Protein AF-A0A8T4MIQ8-F1 (afdb_monomer_lite)

Foldseek 3Di:
DPCPDPDPVVVVCCVVVVVDQEEEDADQLQDQQAFKADVVQPDTDALVVCVVVVQADPPPRDGIDHGPRNVCVVVDDPDDPPDPSDHDYAHADFLLQLLCVQVVAASPDPVSVVLVVVCCVVQVDRCCQLAPDDLVNVVVRDVGLSSSLSSVCRNVVNFDKNGHYDDDVVDDGGGIFTDDPNDTHHPPPNDDPDDDDDRPVRSVVSVVVPPPDPPVVVVVVVVVVVVVVVVVVVD

Secondary structure (DSSP, 8-state):
-------HHHHHHHHHHT-S-EEEE--GGGSTTSBEEEGGGTEEE-HHHHHHTTTB-TTTSPBPBP-HHHHHHHH--SS----TTPPEEEE---HHHHHHHHHTS-TTSHHHHHHHHHHHHHHSSHHHHHHTS-HHHHHTT---HHHHHHHHHHHTT--EEEPPB--BTTB--B--EEEETTEEE-TT--S---S---HHHHHHHHHHHTSS-HHHHHHHHHHHHHHHHHHHH--

Sequence (235 aa):
MKKDKLTYDEIIRQIREKDFFGTIEADPCYGKYHLDGHRNCNFSCSGEETKRLNGICPVCGKSLTIGVEYRVFELEKKGVAEHKNKKFYYKLLPLHEILSLGIGIGVNSKGCWKIYNELIEKFHDEYNILLFVSKEELAKVLNNELLLELIMLNRDGKIQVKPGYDGKPGYDGVYGKAIIDGKEVGLEDEEKIGSDLNKSEKSKKVSSLLANNEEFAAEVVNMVKKSRELQKKLF

pLDDT: mean 75.12, std 21.99, range [31.91, 96.88]

Structure (mmCIF, N/CA/C/O backbone):
data_AF-A0A8T4MIQ8-F1
#
_entry.id   AF-A0A8T4MIQ8-F1
#
loop_
_atom_site.group_PDB
_atom_site.id
_atom_site.type_symbol
_atom_site.label_atom_id
_atom_site.label_alt_id
_atom_site.label_comp_id
_atom_site.label_asym_id
_atom_site.label_entity_id
_atom_site.label_seq_id
_atom_site.pdbx_PDB_ins_code
_atom_site.Cartn_x
_atom_site.Cartn_y
_atom_site.Cartn_z
_atom_site.occupancy
_atom_site.B_iso_or_equiv
_atom_site.auth_seq_id
_atom_site.auth_comp_id
_atom_site.auth_asym_id
_atom_site.auth_atom_id
_atom_site.pdbx_PDB_model_num
ATOM 1 N N . MET A 1 1 ? 3.786 0.993 -31.603 1.00 40.38 1 MET A N 1
ATOM 2 C CA . MET A 1 1 ? 2.510 1.613 -31.176 1.00 40.38 1 MET A CA 1
ATOM 3 C C . MET A 1 1 ? 2.170 2.747 -32.127 1.00 40.38 1 MET A C 1
ATOM 5 O O . MET A 1 1 ? 2.998 3.641 -32.275 1.00 40.38 1 MET A O 1
ATOM 9 N N . LYS A 1 2 ? 0.988 2.748 -32.759 1.00 37.41 2 LYS A N 1
ATOM 10 C CA . LYS A 1 2 ? 0.407 4.026 -33.194 1.00 37.41 2 LYS A CA 1
ATOM 11 C C . LYS A 1 2 ? 0.136 4.813 -31.912 1.00 37.41 2 LYS A C 1
ATOM 13 O O . LYS A 1 2 ? -0.432 4.266 -30.974 1.00 37.41 2 LYS A O 1
ATOM 18 N N . LYS A 1 3 ? 0.639 6.045 -31.829 1.00 47.38 3 LYS A N 1
ATOM 19 C CA . LYS A 1 3 ? 0.232 7.010 -30.804 1.00 47.38 3 LYS A CA 1
ATOM 20 C C . LYS A 1 3 ? -1.245 7.322 -31.052 1.00 47.38 3 LYS A C 1
ATOM 22 O O . LYS A 1 3 ? -1.547 8.335 -31.681 1.00 47.38 3 LYS A O 1
ATOM 27 N N . ASP A 1 4 ? -2.148 6.447 -30.629 1.00 56.97 4 ASP A N 1
ATOM 28 C CA . ASP A 1 4 ? -3.537 6.848 -30.448 1.00 56.97 4 ASP A CA 1
ATOM 29 C C . ASP A 1 4 ? -3.484 7.983 -29.425 1.00 56.97 4 ASP A C 1
ATOM 31 O O . ASP A 1 4 ? -2.887 7.860 -28.353 1.00 56.97 4 ASP A O 1
ATOM 35 N N . LYS A 1 5 ? -3.855 9.178 -29.889 1.00 67.44 5 LYS A N 1
ATOM 36 C CA . LYS A 1 5 ? -3.443 10.439 -29.276 1.00 67.44 5 LYS A CA 1
ATOM 37 C C . LYS A 1 5 ? -3.930 10.479 -27.825 1.00 67.44 5 LYS A C 1
ATOM 39 O O . LYS A 1 5 ? -5.136 10.532 -27.600 1.00 67.44 5 LYS A O 1
ATOM 44 N N . LEU A 1 6 ? -2.992 10.521 -26.871 1.00 84.88 6 LEU A N 1
ATOM 45 C CA . LEU A 1 6 ? -3.224 10.894 -25.469 1.00 84.88 6 LEU A CA 1
ATOM 46 C C . LEU A 1 6 ? -3.873 12.283 -25.436 1.00 84.88 6 LEU A C 1
ATOM 48 O O . LEU A 1 6 ? -3.197 13.309 -25.418 1.00 84.88 6 LEU A O 1
ATOM 52 N N . THR A 1 7 ? -5.195 12.306 -25.528 1.00 92.25 7 THR A N 1
ATOM 53 C CA . THR A 1 7 ? -6.022 13.505 -25.622 1.00 92.25 7 THR A CA 1
ATOM 54 C C . THR A 1 7 ? -7.070 13.445 -24.537 1.00 92.25 7 THR A C 1
ATOM 56 O O . THR A 1 7 ? -7.464 12.369 -24.090 1.00 92.25 7 THR A O 1
ATOM 59 N N . TYR A 1 8 ? -7.528 14.620 -24.122 1.00 92.88 8 TYR A N 1
ATOM 60 C CA . TYR A 1 8 ? -8.602 14.731 -23.149 1.00 92.88 8 TYR A CA 1
ATOM 61 C C . TYR A 1 8 ? -9.850 13.951 -23.589 1.00 92.88 8 TYR A C 1
ATOM 63 O O . TYR A 1 8 ? -10.398 13.186 -22.800 1.00 92.88 8 TYR A O 1
ATOM 71 N N . ASP A 1 9 ? -10.237 14.072 -24.862 1.00 93.56 9 ASP A N 1
ATOM 72 C CA . ASP A 1 9 ? -11.422 13.401 -25.404 1.00 93.56 9 ASP A CA 1
ATOM 73 C C . ASP A 1 9 ? -11.308 11.875 -25.333 1.00 93.56 9 ASP A C 1
ATOM 75 O O . ASP A 1 9 ? -12.267 11.207 -24.951 1.00 93.56 9 ASP A O 1
ATOM 79 N N . GLU A 1 10 ? -10.125 11.324 -25.618 1.00 91.25 10 GLU A N 1
ATOM 80 C CA . GLU A 1 10 ? -9.880 9.884 -25.520 1.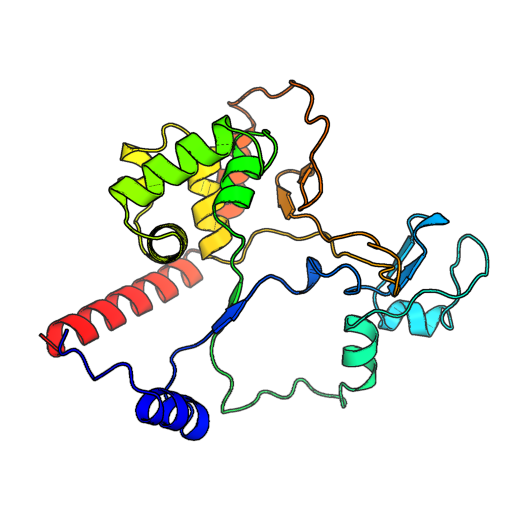00 91.25 10 GLU A CA 1
ATOM 81 C C . GLU A 1 10 ? -9.922 9.393 -24.065 1.00 91.25 10 GLU A C 1
ATOM 83 O O . GLU A 1 10 ? -10.528 8.361 -23.781 1.00 91.25 10 GLU A O 1
ATOM 88 N N . ILE A 1 11 ? -9.371 10.156 -23.114 1.00 91.38 11 ILE A N 1
ATOM 89 C CA . ILE A 1 11 ? -9.463 9.833 -21.679 1.00 91.38 11 ILE A CA 1
ATOM 90 C C . ILE A 1 11 ? -10.931 9.831 -21.225 1.00 91.38 11 ILE A C 1
ATOM 92 O O . ILE A 1 11 ? -11.383 8.896 -20.561 1.00 91.38 11 ILE A O 1
ATOM 96 N N . ILE A 1 12 ? -11.706 10.853 -21.605 1.00 93.75 12 ILE A N 1
ATOM 97 C CA . ILE A 1 12 ? -13.132 10.943 -21.264 1.00 93.75 12 ILE A CA 1
ATOM 98 C C . ILE A 1 12 ? -13.927 9.803 -21.898 1.00 93.75 12 ILE A C 1
ATOM 100 O O . ILE A 1 12 ? -14.779 9.217 -21.222 1.00 93.75 12 ILE A O 1
ATOM 104 N N . ARG A 1 13 ? -13.645 9.462 -23.159 1.00 93.50 13 ARG A N 1
ATOM 105 C CA . ARG A 1 13 ? -14.246 8.312 -23.839 1.00 93.50 13 ARG A CA 1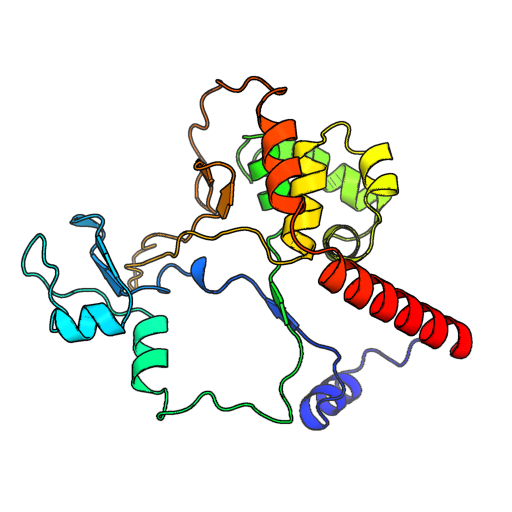
ATOM 106 C C . ARG A 1 13 ? -13.969 7.030 -23.059 1.00 93.50 13 ARG A C 1
ATOM 108 O O . ARG A 1 13 ? -14.918 6.352 -22.680 1.00 93.50 13 ARG A O 1
ATOM 115 N N . GLN A 1 14 ? -12.709 6.748 -22.723 1.00 90.12 14 GLN A N 1
ATOM 116 C CA . GLN A 1 14 ? -12.328 5.544 -21.980 1.00 90.12 14 GLN A CA 1
ATOM 117 C C . GLN A 1 14 ? -12.995 5.450 -20.605 1.00 90.12 14 GLN A C 1
ATOM 119 O O . GLN A 1 14 ? -13.412 4.361 -20.212 1.00 90.12 14 GLN A O 1
ATOM 124 N N . ILE A 1 15 ? -13.152 6.564 -19.883 1.00 89.25 15 ILE A N 1
ATOM 125 C CA . ILE A 1 15 ? -13.863 6.588 -18.595 1.00 89.25 15 ILE A CA 1
ATOM 126 C C . ILE A 1 15 ? -15.360 6.304 -18.791 1.00 89.25 15 ILE A C 1
ATOM 128 O O . ILE A 1 15 ? -15.926 5.463 -18.090 1.00 89.25 15 ILE A O 1
ATOM 132 N N . ARG A 1 16 ? -16.011 6.986 -19.744 1.00 90.00 16 ARG A N 1
ATOM 133 C CA . ARG A 1 16 ? -17.462 6.873 -19.987 1.00 90.00 16 ARG A CA 1
ATOM 134 C C . ARG A 1 16 ? -17.856 5.515 -20.555 1.00 90.00 16 ARG A C 1
ATOM 136 O O . ARG A 1 16 ? -18.835 4.922 -20.106 1.00 90.00 16 ARG A O 1
ATOM 143 N N . GLU A 1 17 ? -17.081 5.024 -21.511 1.00 89.81 17 GLU A N 1
ATOM 144 C CA . GLU A 1 17 ? -17.289 3.739 -22.182 1.00 89.81 17 GLU A CA 1
ATOM 145 C C . GLU A 1 17 ? -16.671 2.573 -21.405 1.00 89.81 17 GLU A C 1
ATOM 147 O O . GLU A 1 17 ? -16.900 1.415 -21.744 1.00 89.81 17 GLU A O 1
ATOM 152 N N . LYS A 1 18 ? -15.935 2.864 -20.321 1.00 83.94 18 LYS A N 1
ATOM 153 C CA . LYS A 1 18 ? -15.218 1.876 -19.504 1.00 83.94 18 LYS A CA 1
ATOM 154 C C . LYS A 1 18 ? -14.271 1.040 -20.363 1.00 83.94 18 LYS A C 1
ATOM 156 O O . LYS A 1 18 ? -14.188 -0.174 -20.201 1.00 83.94 18 LYS A O 1
ATOM 161 N N . ASP A 1 19 ? -13.558 1.692 -21.268 1.00 84.88 19 ASP A N 1
ATOM 162 C CA . ASP A 1 19 ? -12.607 1.073 -22.197 1.00 84.88 19 ASP A CA 1
ATOM 163 C C . ASP A 1 19 ? -11.166 1.083 -21.649 1.00 84.88 19 ASP A C 1
ATOM 165 O O . ASP A 1 19 ? -10.239 0.559 -22.255 1.00 84.88 19 ASP A O 1
ATOM 169 N N . PHE A 1 20 ? -10.955 1.633 -20.448 1.00 85.81 20 PHE A N 1
ATOM 170 C CA . PHE A 1 20 ? -9.676 1.492 -19.758 1.00 85.81 20 PHE A CA 1
ATOM 171 C C . PHE A 1 20 ? -9.487 0.064 -19.213 1.00 85.81 20 PHE A C 1
ATOM 173 O O . PHE A 1 20 ? -10.444 -0.649 -18.871 1.00 85.81 20 PHE A O 1
ATOM 180 N N . PHE A 1 21 ? -8.225 -0.356 -19.139 1.00 84.50 21 PHE A N 1
ATOM 181 C CA . PHE A 1 21 ? -7.829 -1.705 -18.733 1.00 84.50 21 PHE A CA 1
ATOM 182 C C . PHE A 1 21 ? -8.060 -1.961 -17.235 1.00 84.50 21 PHE A C 1
ATOM 184 O O . PHE A 1 21 ? -8.638 -2.979 -16.854 1.00 84.50 21 PHE A O 1
ATOM 191 N N . GLY A 1 22 ? -7.654 -1.012 -16.396 1.00 88.50 22 GLY A N 1
ATOM 192 C CA . GLY A 1 22 ? -7.743 -1.103 -14.945 1.00 88.50 22 GLY A CA 1
ATOM 193 C C . GLY A 1 22 ? -7.075 0.082 -14.261 1.00 88.50 22 GLY A C 1
ATOM 194 O O . GLY A 1 22 ? -6.648 1.021 -14.937 1.00 88.50 22 GLY A O 1
ATOM 195 N N . THR A 1 23 ? -6.981 0.032 -12.937 1.00 90.38 23 THR A N 1
ATOM 196 C CA . THR A 1 23 ? -6.277 1.041 -12.132 1.00 90.38 23 THR A CA 1
ATOM 197 C C . THR A 1 23 ? -5.102 0.437 -11.370 1.00 90.38 23 THR A C 1
ATOM 199 O O . THR A 1 23 ? -4.977 -0.782 -11.242 1.00 90.38 23 THR A O 1
ATOM 202 N N . ILE A 1 24 ? -4.202 1.292 -10.898 1.00 91.75 24 ILE A N 1
ATOM 203 C CA . ILE A 1 24 ? -3.145 0.926 -9.957 1.00 91.75 24 ILE A CA 1
ATOM 204 C C . ILE A 1 24 ? -3.456 1.686 -8.675 1.00 91.75 24 ILE A C 1
ATOM 206 O O . ILE A 1 24 ? -3.627 2.901 -8.715 1.00 91.75 24 ILE A O 1
ATOM 210 N N . GLU A 1 25 ? -3.559 0.965 -7.569 1.00 91.12 25 GLU A N 1
ATOM 211 C CA . GLU A 1 25 ? -4.011 1.475 -6.280 1.00 91.12 25 GLU A CA 1
ATOM 212 C C . GLU A 1 25 ? -3.004 1.098 -5.191 1.00 91.12 25 GLU A C 1
ATOM 214 O O . GLU A 1 25 ? -2.360 0.046 -5.251 1.00 91.12 25 GLU A O 1
ATOM 219 N N . ALA A 1 26 ? -2.912 1.923 -4.151 1.00 86.88 26 ALA A N 1
ATOM 220 C CA . ALA A 1 26 ? -2.307 1.488 -2.898 1.00 86.88 26 ALA A CA 1
ATOM 221 C C . ALA A 1 26 ? -3.258 0.517 -2.177 1.00 86.88 26 ALA A C 1
ATOM 223 O O . ALA A 1 26 ? -4.480 0.593 -2.338 1.00 86.88 26 ALA A O 1
ATOM 224 N N . ASP A 1 27 ? -2.724 -0.387 -1.351 1.00 87.38 27 ASP A N 1
ATOM 225 C CA . ASP A 1 27 ? -3.581 -1.202 -0.488 1.00 87.38 27 ASP A CA 1
ATOM 226 C C . ASP A 1 27 ? -4.295 -0.283 0.530 1.00 87.38 27 ASP A C 1
ATOM 228 O O . ASP A 1 27 ? -3.614 0.423 1.281 1.00 87.38 27 ASP A O 1
ATOM 232 N N . PRO A 1 28 ? -5.645 -0.262 0.589 1.00 89.81 28 PRO A N 1
ATOM 233 C CA . PRO A 1 28 ? -6.385 0.622 1.490 1.00 89.81 28 PRO A CA 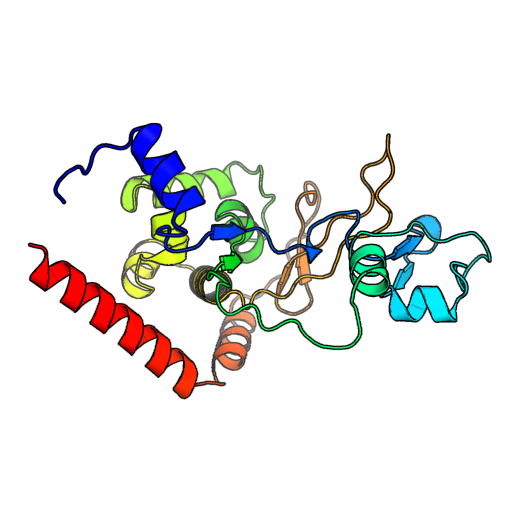1
ATOM 234 C C . PRO A 1 28 ? -5.996 0.477 2.963 1.00 89.81 28 PRO A C 1
ATOM 236 O O . PRO A 1 28 ? -6.175 1.428 3.728 1.00 89.81 28 PRO A O 1
ATOM 239 N N . CYS A 1 29 ? -5.452 -0.678 3.359 1.00 90.31 29 CYS A N 1
ATOM 240 C CA . CYS A 1 29 ? -4.946 -0.930 4.705 1.00 90.31 29 CYS A CA 1
ATOM 241 C C . CYS A 1 29 ? -3.811 0.024 5.106 1.00 90.31 29 CYS A C 1
ATOM 243 O O . CYS A 1 29 ? -3.623 0.261 6.296 1.00 90.31 29 CYS A O 1
ATOM 245 N N . TYR A 1 30 ? -3.086 0.632 4.162 1.00 87.81 30 TYR A N 1
ATOM 246 C CA . TYR A 1 30 ? -2.092 1.665 4.483 1.00 87.81 30 TYR A CA 1
ATOM 247 C C . TYR A 1 30 ? -2.706 2.933 5.073 1.00 87.81 30 TYR A C 1
ATOM 249 O O . TYR A 1 30 ? -2.030 3.676 5.787 1.00 87.81 30 TYR A O 1
ATOM 257 N N . GLY A 1 31 ? -3.984 3.191 4.796 1.00 88.62 31 GLY A N 1
ATOM 258 C CA . GLY A 1 31 ? -4.666 4.379 5.275 1.00 88.62 31 GLY A CA 1
ATOM 259 C C . GLY A 1 31 ? -4.738 4.425 6.801 1.00 88.62 31 GLY A C 1
ATOM 260 O O . GLY A 1 31 ? -5.224 3.500 7.444 1.00 88.62 31 GLY A O 1
ATOM 261 N N . LYS A 1 32 ? -4.365 5.567 7.385 1.00 88.94 32 LYS A N 1
ATOM 262 C CA . LYS A 1 32 ? -4.515 5.842 8.827 1.00 88.94 32 LYS A CA 1
ATOM 263 C C . LYS A 1 32 ? -5.957 5.816 9.346 1.00 88.94 32 LYS A C 1
ATOM 265 O O . LYS A 1 32 ? -6.193 5.829 10.544 1.00 88.94 32 LYS A O 1
ATOM 270 N N . TYR A 1 33 ? -6.932 5.834 8.444 1.00 90.06 33 TYR A N 1
ATOM 271 C CA . TYR A 1 33 ? -8.354 5.725 8.760 1.00 90.06 33 TYR A CA 1
ATOM 272 C C . TYR A 1 33 ? -8.920 4.378 8.306 1.00 90.06 33 TYR A C 1
ATOM 274 O O . TYR A 1 33 ? -10.114 4.310 8.060 1.00 90.06 33 TYR A O 1
ATOM 282 N N . HIS A 1 34 ? -8.111 3.339 8.077 1.00 93.81 34 HIS A N 1
ATOM 283 C CA . HIS A 1 34 ? -8.650 2.088 7.547 1.00 93.81 34 HIS A CA 1
ATOM 284 C C . HIS A 1 34 ? -9.551 1.391 8.572 1.00 93.81 34 HIS A C 1
ATOM 286 O O . HIS A 1 34 ? -10.758 1.293 8.345 1.00 93.81 34 HIS A O 1
ATOM 292 N N . LEU A 1 35 ? -8.969 0.967 9.698 1.00 95.12 35 LEU A N 1
ATOM 293 C CA . LEU A 1 35 ? -9.697 0.350 10.805 1.00 95.12 35 LEU A CA 1
ATOM 294 C C . LEU A 1 35 ? -10.179 1.378 11.822 1.00 95.12 35 LEU A C 1
ATOM 296 O O . LEU A 1 35 ? -9.631 2.479 11.954 1.00 95.12 35 LEU A O 1
ATOM 300 N N . ASP A 1 36 ? -11.158 0.943 12.605 1.00 94.75 36 ASP A N 1
ATOM 301 C CA . ASP A 1 36 ? -11.555 1.639 13.813 1.00 94.75 36 ASP A CA 1
ATOM 302 C C . ASP A 1 36 ? -10.477 1.453 14.878 1.00 94.75 36 ASP A C 1
ATOM 304 O O . ASP A 1 36 ? -9.843 0.397 14.959 1.00 94.75 36 ASP A O 1
ATOM 308 N N . GLY A 1 37 ? -10.263 2.448 15.737 1.00 93.69 37 GLY A N 1
ATOM 309 C CA . GLY A 1 37 ? -9.293 2.262 16.809 1.00 93.69 37 GLY A CA 1
ATOM 310 C C . GLY A 1 37 ? -9.123 3.405 17.793 1.00 93.69 37 GLY A C 1
ATOM 311 O O . GLY A 1 37 ? -9.803 4.428 17.748 1.00 93.69 37 GLY A O 1
ATOM 312 N N . HIS A 1 38 ? -8.206 3.185 18.729 1.00 92.62 38 HIS A N 1
ATOM 313 C CA . HIS A 1 38 ? -7.838 4.101 19.797 1.00 92.62 38 HIS A CA 1
ATOM 314 C C . HIS A 1 38 ? -6.338 3.957 20.089 1.00 92.62 38 HIS A C 1
ATOM 316 O O . HIS A 1 38 ? -5.905 3.035 20.791 1.00 92.62 38 HIS A O 1
ATOM 322 N N . ARG A 1 39 ? -5.528 4.876 19.550 1.00 87.00 39 ARG A N 1
ATOM 323 C CA . ARG A 1 39 ? -4.056 4.802 19.574 1.00 87.00 39 ARG A CA 1
ATOM 324 C C . ARG A 1 39 ? -3.481 4.804 20.982 1.00 87.00 39 ARG A C 1
ATOM 326 O O . ARG A 1 39 ? -2.538 4.068 21.239 1.00 87.00 39 ARG A O 1
ATOM 333 N N . ASN A 1 40 ? -4.070 5.559 21.913 1.00 88.50 40 ASN A N 1
ATOM 334 C CA . ASN A 1 40 ? -3.602 5.601 23.307 1.00 88.50 40 ASN A CA 1
ATOM 335 C C . ASN A 1 40 ? -3.652 4.227 23.994 1.00 88.50 40 ASN A C 1
ATOM 337 O O . ASN A 1 40 ? -2.939 4.001 24.966 1.00 88.50 40 ASN A O 1
ATOM 341 N N . CYS A 1 41 ? -4.498 3.321 23.501 1.00 91.94 41 CYS A N 1
ATOM 342 C CA . CYS A 1 41 ? -4.595 1.945 23.980 1.00 91.94 41 CYS A CA 1
ATOM 343 C C . CYS A 1 41 ? -3.970 0.932 23.012 1.00 91.94 41 CYS A C 1
ATOM 345 O O . CYS A 1 41 ? -4.074 -0.264 23.263 1.00 91.94 41 CYS A O 1
ATOM 347 N N . ASN A 1 42 ? -3.362 1.400 21.915 1.00 90.12 42 ASN A N 1
ATOM 348 C CA . ASN A 1 42 ? -2.858 0.587 20.809 1.00 90.12 42 ASN A CA 1
ATOM 349 C C . ASN A 1 42 ? -3.873 -0.476 20.344 1.00 90.12 42 ASN A C 1
ATOM 351 O O . ASN A 1 42 ? -3.524 -1.633 20.114 1.00 90.12 42 ASN A O 1
ATOM 355 N N . PHE A 1 43 ? -5.149 -0.090 20.287 1.00 93.06 43 PHE A N 1
ATOM 356 C CA . PHE A 1 43 ? -6.255 -0.985 19.970 1.00 93.06 43 PHE A CA 1
ATOM 357 C C . PHE A 1 43 ? -6.882 -0.580 18.642 1.00 93.06 43 PHE A C 1
ATOM 359 O O . PHE A 1 43 ? -7.219 0.590 18.453 1.00 93.06 43 PHE A O 1
ATOM 366 N N . SER A 1 44 ? -7.091 -1.553 17.764 1.00 94.62 44 SER A N 1
ATOM 367 C CA . SER A 1 44 ? -7.881 -1.405 16.548 1.00 94.62 44 SER A CA 1
ATOM 368 C C . SER A 1 44 ? -8.690 -2.667 16.287 1.00 94.62 44 SER A C 1
ATOM 370 O O . SER A 1 44 ? -8.328 -3.755 16.744 1.00 94.62 44 SER A O 1
ATOM 372 N N . CYS A 1 45 ? -9.809 -2.526 15.584 1.00 94.56 45 CYS A N 1
ATOM 373 C CA . CYS A 1 45 ? -10.674 -3.648 15.243 1.00 94.56 45 CYS A CA 1
ATOM 374 C C . CYS A 1 45 ? -11.437 -3.396 13.937 1.00 94.56 45 CYS A C 1
ATOM 376 O O . CYS A 1 45 ? -11.488 -2.270 13.441 1.00 94.56 45 CYS A O 1
ATOM 378 N N . SER A 1 46 ? -11.998 -4.464 13.360 1.00 94.50 46 SER A N 1
ATOM 379 C CA . SER A 1 46 ? -12.906 -4.349 12.215 1.00 94.50 46 SER A CA 1
ATOM 380 C C . SER A 1 46 ? -14.202 -3.660 12.623 1.00 94.50 46 SER A C 1
ATOM 382 O O . SER A 1 46 ? -14.588 -3.661 13.797 1.00 94.50 46 SER A O 1
ATOM 384 N N . GLY A 1 47 ? -14.922 -3.135 11.642 1.00 92.06 47 GLY A N 1
ATOM 385 C CA . GLY A 1 47 ? -16.171 -2.446 11.881 1.00 92.06 47 GLY A CA 1
ATOM 386 C C . GLY A 1 47 ? -17.271 -3.357 12.429 1.00 92.06 47 GLY A C 1
ATOM 387 O O . GLY A 1 47 ? -18.095 -2.931 13.242 1.00 92.06 47 GLY A O 1
ATOM 388 N N . GLU A 1 48 ? -17.240 -4.643 12.071 1.00 92.19 48 GLU A N 1
ATOM 389 C CA . GLU A 1 48 ? -18.088 -5.657 12.700 1.00 92.19 48 GLU A CA 1
ATOM 390 C C . GLU A 1 48 ? -17.845 -5.733 14.216 1.00 92.19 48 GLU A C 1
ATOM 392 O O . GLU A 1 48 ? -18.797 -5.751 15.000 1.00 92.19 48 GLU A O 1
ATOM 397 N N . GLU A 1 49 ? -16.581 -5.746 14.639 1.00 94.25 49 GLU A N 1
ATOM 398 C CA . GLU A 1 49 ? -16.222 -5.836 16.052 1.00 94.25 49 GLU A CA 1
ATOM 399 C C . GLU A 1 49 ? -16.538 -4.535 16.796 1.00 94.25 49 GLU A C 1
ATOM 401 O O . GLU A 1 49 ? -17.109 -4.572 17.885 1.00 94.25 49 GLU A O 1
ATOM 406 N N . THR A 1 50 ? -16.302 -3.375 16.183 1.00 95.19 50 THR A N 1
ATOM 407 C CA . THR A 1 50 ? -16.733 -2.079 16.730 1.00 95.19 50 THR A CA 1
ATOM 408 C C . THR A 1 50 ? -18.223 -2.057 17.021 1.00 95.19 50 THR A C 1
ATOM 410 O O . THR A 1 50 ? -18.643 -1.571 18.075 1.00 95.19 50 THR A O 1
ATOM 413 N N . LYS A 1 51 ? -19.038 -2.616 16.121 1.00 93.06 51 LYS A N 1
ATOM 414 C CA . LYS A 1 51 ? -20.482 -2.724 16.326 1.00 93.06 51 LYS A CA 1
ATOM 415 C C . LYS A 1 51 ? -20.824 -3.606 17.528 1.00 93.06 51 LYS A C 1
ATOM 417 O O . LYS A 1 51 ? -21.732 -3.256 18.277 1.00 93.06 51 LYS A O 1
ATOM 422 N N . ARG A 1 52 ? -20.095 -4.706 17.754 1.00 95.12 52 ARG A N 1
ATOM 423 C CA . ARG A 1 52 ? -20.261 -5.553 18.955 1.00 95.12 52 ARG A CA 1
ATOM 424 C C . ARG A 1 52 ? -19.842 -4.829 20.235 1.00 95.12 52 ARG A C 1
ATOM 426 O O . ARG A 1 52 ? -20.488 -4.991 21.266 1.00 95.12 52 ARG A O 1
ATOM 433 N N . LEU A 1 53 ? -18.807 -3.997 20.155 1.00 95.88 53 LEU A N 1
ATOM 434 C CA . LEU A 1 53 ? -18.295 -3.181 21.258 1.00 95.88 53 LEU A CA 1
ATOM 435 C C . LEU A 1 53 ? -19.083 -1.876 21.478 1.00 95.88 53 LEU A C 1
ATOM 437 O O . LEU A 1 53 ? -18.709 -1.074 22.333 1.00 95.88 53 LEU A O 1
ATOM 441 N N . ASN A 1 54 ? -20.157 -1.631 20.718 1.00 95.38 54 ASN A N 1
ATOM 442 C CA . ASN A 1 54 ? -20.925 -0.379 20.728 1.00 95.38 54 ASN A CA 1
ATOM 443 C C . ASN A 1 54 ? -20.056 0.879 20.519 1.00 95.38 54 ASN A C 1
ATOM 445 O O . ASN A 1 54 ? -20.329 1.936 21.088 1.00 95.38 54 ASN A O 1
ATOM 449 N N . GLY A 1 55 ? -18.987 0.767 19.727 1.00 94.44 55 GLY A N 1
ATOM 450 C CA . GLY A 1 55 ? -18.061 1.871 19.468 1.00 94.44 55 GLY A CA 1
ATOM 451 C C . GLY A 1 55 ? -17.181 2.258 20.659 1.00 94.44 55 GLY A C 1
ATOM 452 O O . GLY A 1 55 ? -16.615 3.352 20.654 1.00 94.44 55 GLY A O 1
ATOM 453 N N . ILE A 1 56 ? -17.064 1.406 21.682 1.00 96.88 56 ILE A N 1
ATOM 454 C CA . ILE A 1 56 ? -16.307 1.686 22.906 1.00 96.88 56 ILE A CA 1
ATOM 455 C C . ILE A 1 56 ? -15.013 0.870 22.952 1.00 96.88 56 ILE A C 1
ATOM 457 O O . ILE A 1 56 ? -14.996 -0.335 22.723 1.00 96.88 56 ILE A O 1
ATOM 461 N N . CYS A 1 57 ? -13.909 1.532 23.294 1.00 96.00 57 CYS A N 1
ATOM 462 C CA . CYS A 1 57 ? -12.619 0.891 23.490 1.00 96.00 57 CYS A CA 1
ATOM 463 C C . CYS A 1 57 ? -12.667 -0.037 24.717 1.00 96.00 57 CYS A C 1
ATOM 465 O O . CYS A 1 57 ? -12.913 0.449 25.827 1.00 96.00 57 CYS A O 1
ATOM 467 N N . PRO A 1 58 ? -12.343 -1.335 24.572 1.00 96.19 58 PRO A N 1
ATOM 468 C CA . PRO A 1 58 ? -12.418 -2.298 25.672 1.00 96.19 58 PRO A CA 1
ATOM 469 C C . PRO A 1 58 ? -11.329 -2.081 26.732 1.00 96.19 58 PRO A C 1
ATOM 471 O O . PRO A 1 58 ? -11.418 -2.620 27.829 1.00 96.19 58 PRO A O 1
ATOM 474 N N . VAL A 1 59 ? -10.299 -1.287 26.417 1.00 96.69 59 VAL A N 1
ATOM 475 C CA . VAL A 1 59 ? -9.167 -1.023 27.315 1.00 96.69 59 VAL A CA 1
ATOM 476 C C . VAL A 1 59 ? -9.460 0.130 28.278 1.00 96.69 59 VAL A C 1
ATOM 478 O O . VAL A 1 59 ? -9.072 0.069 29.440 1.00 96.69 59 VAL A O 1
ATOM 481 N N . CYS A 1 60 ? -10.124 1.196 27.818 1.00 96.38 60 CYS A N 1
ATOM 482 C CA . CYS A 1 60 ? -10.288 2.426 28.607 1.00 96.38 60 CYS A CA 1
ATOM 483 C C . CYS A 1 60 ? -11.720 2.974 28.685 1.00 96.38 60 CYS A C 1
ATOM 485 O O . CYS A 1 60 ? -11.933 3.988 29.349 1.00 96.38 60 CYS A O 1
ATOM 487 N N . GLY A 1 61 ? -12.685 2.374 27.983 1.00 95.38 61 GLY A N 1
ATOM 488 C CA . GLY A 1 61 ? -14.089 2.799 27.996 1.00 95.38 61 GLY A CA 1
ATOM 489 C C . GLY A 1 61 ? -14.404 4.075 27.204 1.00 95.38 61 GLY A C 1
ATOM 490 O O . GLY A 1 61 ? -15.543 4.533 27.221 1.00 95.38 61 GLY A O 1
ATOM 491 N N . LYS A 1 62 ? -13.428 4.670 26.506 1.00 95.31 62 LYS A N 1
ATOM 492 C CA . LYS A 1 62 ? -13.652 5.830 25.624 1.00 95.31 62 LYS A CA 1
ATOM 493 C C . LYS A 1 62 ? -14.100 5.389 24.233 1.00 95.31 62 LYS A C 1
ATOM 495 O O . LYS A 1 62 ? -13.840 4.260 23.831 1.00 95.31 62 LYS A O 1
ATOM 500 N N . SER A 1 63 ? -14.725 6.291 23.483 1.00 95.19 63 SER A N 1
ATOM 501 C CA . SER A 1 63 ? -15.145 6.024 22.105 1.00 95.19 63 SER A CA 1
ATOM 502 C C . SER A 1 63 ? -13.963 5.719 21.182 1.00 95.19 63 SER A C 1
ATOM 504 O O . SER A 1 63 ? -12.920 6.377 21.255 1.00 95.19 63 SER A O 1
ATOM 506 N N . LEU A 1 64 ? -14.154 4.741 20.299 1.00 94.50 64 LEU A N 1
ATOM 507 C CA . LEU A 1 64 ? -13.259 4.449 19.185 1.00 94.50 64 LEU A CA 1
ATOM 508 C C . LEU A 1 64 ? -13.388 5.528 18.106 1.00 94.50 64 LEU A C 1
ATOM 510 O O . LEU A 1 64 ? -14.448 6.122 17.901 1.00 94.50 64 LEU A O 1
ATOM 514 N N . THR A 1 65 ? -12.295 5.763 17.396 1.00 93.62 65 THR A N 1
ATOM 515 C CA . THR A 1 65 ? -12.294 6.538 16.159 1.00 93.62 65 THR A CA 1
ATOM 516 C C . THR A 1 65 ? -12.753 5.640 15.029 1.00 93.62 65 THR A C 1
ATOM 518 O O . THR A 1 65 ? -12.158 4.586 14.829 1.00 93.62 65 THR A O 1
ATOM 521 N N . ILE A 1 66 ? -13.794 6.058 14.311 1.00 93.94 66 ILE A N 1
ATOM 522 C CA . ILE A 1 66 ? -14.377 5.288 13.210 1.00 93.94 66 ILE A CA 1
ATOM 523 C C . ILE A 1 66 ? -13.543 5.462 11.937 1.00 93.94 66 ILE A C 1
ATOM 525 O O . ILE A 1 66 ? -13.236 6.585 11.527 1.00 93.94 66 ILE A O 1
ATOM 529 N N . GLY A 1 67 ? -13.189 4.340 11.328 1.00 93.12 67 GLY A N 1
ATOM 530 C CA . GLY A 1 67 ? -12.479 4.203 10.073 1.00 93.12 67 GLY A CA 1
ATOM 531 C C . GLY A 1 67 ? -13.403 4.000 8.868 1.00 93.12 67 GLY A C 1
ATOM 532 O O . GLY A 1 67 ? -14.633 3.955 8.945 1.00 93.12 67 GLY A O 1
ATOM 533 N N . VAL A 1 68 ? -12.773 3.902 7.704 1.00 94.06 68 VAL A N 1
ATOM 534 C CA . VAL A 1 68 ? -13.406 3.749 6.395 1.00 94.06 68 VAL A CA 1
ATOM 535 C C . VAL A 1 68 ? -14.001 2.355 6.248 1.00 94.06 68 VAL A C 1
ATOM 537 O O . VAL A 1 68 ? -15.080 2.231 5.673 1.00 94.06 68 VAL A O 1
ATOM 540 N N . GLU A 1 69 ? -13.343 1.320 6.778 1.00 93.88 69 GLU A N 1
ATOM 541 C CA . GLU A 1 69 ? -13.839 -0.056 6.691 1.00 93.88 69 GLU A CA 1
ATOM 542 C C . GLU A 1 69 ? -15.193 -0.206 7.398 1.00 93.88 69 GLU A C 1
ATOM 544 O O . GLU A 1 69 ? -16.130 -0.703 6.775 1.00 93.88 69 GLU A O 1
ATOM 549 N N . TYR A 1 70 ? -15.368 0.366 8.598 1.00 93.12 70 TYR A N 1
ATOM 550 C CA . TYR A 1 70 ? -16.670 0.405 9.276 1.00 93.12 70 TYR A CA 1
ATOM 551 C C . TYR A 1 70 ? -17.742 1.078 8.421 1.00 93.12 70 TYR A C 1
ATOM 553 O O . TYR A 1 70 ? -18.862 0.581 8.307 1.00 93.12 70 TYR A O 1
ATOM 561 N N . ARG A 1 71 ? -17.407 2.191 7.757 1.00 91.75 71 ARG A N 1
ATOM 562 C CA . ARG A 1 71 ? -18.371 2.879 6.894 1.00 91.75 71 ARG A CA 1
ATOM 563 C C . ARG A 1 71 ? -18.768 2.038 5.681 1.00 91.75 71 ARG A C 1
ATOM 565 O O . ARG A 1 71 ? -19.927 2.083 5.272 1.00 91.75 71 ARG A O 1
ATOM 572 N N . VAL A 1 72 ? -17.830 1.291 5.103 1.00 90.25 72 VAL A N 1
ATOM 573 C CA . VAL A 1 72 ? -18.120 0.339 4.022 1.00 90.25 72 VAL A CA 1
ATOM 574 C C . VAL A 1 72 ? -19.019 -0.779 4.543 1.00 90.25 72 VAL A C 1
ATOM 576 O O . VAL A 1 72 ? -20.061 -1.028 3.940 1.00 90.25 72 VAL A O 1
ATOM 579 N N . PHE A 1 73 ? -18.681 -1.367 5.691 1.00 88.19 73 PHE A N 1
ATOM 580 C CA . PHE A 1 73 ? -19.467 -2.403 6.361 1.00 88.19 73 PHE A CA 1
ATOM 581 C C . PHE A 1 73 ? -20.908 -1.956 6.662 1.00 88.19 73 PHE A C 1
ATOM 583 O O . PHE A 1 73 ? -21.855 -2.703 6.424 1.00 88.19 73 PHE A O 1
ATOM 590 N N . GLU A 1 74 ? -21.119 -0.720 7.123 1.00 89.44 74 GLU A N 1
ATOM 591 C CA . GLU A 1 74 ? -22.465 -0.177 7.356 1.00 89.44 74 GLU A CA 1
ATOM 592 C C . GLU A 1 74 ? -23.298 -0.029 6.078 1.00 89.44 74 GLU A C 1
ATOM 594 O O . GLU A 1 74 ? -24.526 -0.148 6.114 1.00 89.44 74 GLU A O 1
ATOM 599 N N . LEU A 1 75 ? -22.643 0.297 4.962 1.00 88.19 75 LEU A N 1
ATOM 600 C CA . LEU A 1 75 ? -23.290 0.537 3.673 1.00 88.19 75 LEU A CA 1
ATOM 601 C C . LEU A 1 75 ? -23.456 -0.738 2.846 1.00 88.19 75 LEU A C 1
ATOM 603 O O . LEU A 1 75 ? -24.246 -0.742 1.894 1.00 88.19 75 LEU A O 1
ATOM 607 N N . GLU A 1 76 ? -22.731 -1.802 3.188 1.00 82.12 76 GLU A N 1
ATOM 608 C CA . GLU A 1 76 ? -22.817 -3.088 2.519 1.00 82.12 76 GLU A CA 1
ATOM 609 C C . GLU A 1 76 ? -24.221 -3.678 2.718 1.00 82.12 76 GLU A C 1
ATOM 611 O O . GLU A 1 76 ? -24.590 -4.232 3.757 1.00 82.12 76 GLU A O 1
ATOM 616 N N . LYS A 1 77 ? -25.066 -3.539 1.691 1.00 66.19 77 LYS A N 1
ATOM 617 C CA . LYS A 1 77 ? -26.333 -4.271 1.625 1.00 66.19 77 LYS A CA 1
ATOM 618 C C . LYS A 1 77 ? -25.990 -5.755 1.528 1.00 66.19 77 LYS A C 1
ATOM 620 O O . LYS A 1 77 ? -25.164 -6.113 0.702 1.00 66.19 77 LYS A O 1
ATOM 625 N N . LYS A 1 78 ? -26.635 -6.604 2.340 1.00 58.25 78 LYS A N 1
ATOM 626 C CA . LYS A 1 78 ? -26.399 -8.062 2.383 1.00 58.25 78 LYS A CA 1
ATOM 627 C C . LYS A 1 78 ? -26.220 -8.656 0.975 1.00 58.25 78 LYS A C 1
ATOM 629 O O . LYS A 1 78 ? -27.202 -8.811 0.249 1.00 58.25 78 LYS A O 1
ATOM 634 N N . GLY A 1 79 ? -24.980 -9.011 0.638 1.00 57.16 79 GLY A N 1
ATOM 635 C CA . GLY A 1 79 ? -24.592 -9.657 -0.615 1.00 57.16 79 GLY A CA 1
ATOM 636 C C . GLY A 1 79 ? -23.456 -8.919 -1.320 1.00 57.16 79 GLY A C 1
ATOM 637 O O . GLY A 1 79 ? -23.572 -7.735 -1.620 1.00 57.16 79 GLY A O 1
ATOM 638 N N . VAL A 1 80 ? -22.379 -9.645 -1.635 1.00 54.66 80 VAL A N 1
ATOM 639 C CA . VAL A 1 80 ? -21.293 -9.151 -2.489 1.00 54.66 80 VAL A CA 1
ATOM 640 C C . VAL A 1 80 ? -21.910 -8.749 -3.824 1.00 54.66 80 VAL A C 1
ATOM 642 O O . VAL A 1 80 ? -22.365 -9.599 -4.590 1.00 54.66 80 VAL A O 1
ATOM 645 N N . ALA A 1 81 ? -21.976 -7.449 -4.099 1.00 55.78 81 ALA A N 1
ATOM 646 C CA . ALA A 1 81 ? -22.413 -6.973 -5.396 1.00 55.78 81 ALA A CA 1
ATOM 647 C C . ALA A 1 81 ? -21.325 -7.328 -6.418 1.00 55.78 81 ALA A C 1
ATOM 649 O O . ALA A 1 81 ? -20.365 -6.585 -6.626 1.00 55.78 81 ALA A O 1
ATOM 650 N N . GLU A 1 82 ? -21.453 -8.493 -7.052 1.00 59.53 82 GLU A N 1
ATOM 651 C CA . GLU A 1 82 ? -20.644 -8.841 -8.210 1.00 59.53 82 GLU A CA 1
ATOM 652 C C . GLU A 1 82 ? -21.076 -7.937 -9.370 1.00 59.53 82 GLU A C 1
ATOM 654 O O . GLU A 1 82 ? -22.036 -8.179 -10.108 1.00 59.53 82 GLU A O 1
ATOM 659 N N . HIS A 1 83 ? -20.412 -6.790 -9.473 1.00 64.62 83 HIS A N 1
ATOM 660 C CA . HIS A 1 83 ? -20.685 -5.838 -10.529 1.00 64.62 83 HIS A CA 1
ATOM 661 C C . HIS A 1 83 ? -20.150 -6.398 -11.846 1.00 64.62 83 HIS A C 1
ATOM 663 O O . HIS A 1 83 ? -18.941 -6.453 -12.053 1.00 64.62 83 HIS A O 1
ATOM 669 N N . LYS A 1 84 ? -21.056 -6.708 -12.784 1.00 66.25 84 LYS A N 1
ATOM 670 C CA . LYS A 1 84 ? -20.736 -7.164 -14.156 1.00 66.25 84 LYS A CA 1
ATOM 671 C C . LYS A 1 84 ? -19.710 -6.292 -14.899 1.00 66.25 84 LYS A C 1
ATOM 673 O O . LYS A 1 84 ? -19.113 -6.738 -15.865 1.00 66.25 84 LYS A O 1
ATOM 678 N N . ASN A 1 85 ? -19.528 -5.048 -14.453 1.00 69.69 85 ASN A N 1
ATOM 679 C CA . ASN A 1 85 ? -18.631 -4.056 -15.042 1.00 69.69 85 ASN A CA 1
ATOM 680 C C . ASN A 1 85 ? -17.396 -3.752 -14.169 1.00 69.69 85 ASN A C 1
ATOM 682 O O . ASN A 1 85 ? -16.802 -2.684 -14.329 1.00 69.69 85 ASN A O 1
ATOM 686 N N . LYS A 1 86 ? -17.042 -4.613 -13.204 1.00 77.94 86 LYS A N 1
ATOM 687 C CA . LYS A 1 86 ? -15.853 -4.426 -12.362 1.00 77.94 86 LYS A CA 1
ATOM 688 C C . LYS A 1 86 ? -14.595 -4.485 -13.233 1.00 77.94 86 LYS A C 1
ATOM 690 O O . LYS A 1 86 ? -14.388 -5.448 -13.965 1.00 77.94 86 LYS A O 1
ATOM 695 N N . LYS A 1 87 ? -13.764 -3.447 -13.153 1.00 84.38 87 LYS A N 1
ATOM 696 C CA . LYS A 1 87 ? -12.431 -3.429 -13.764 1.00 84.38 87 LYS A CA 1
ATOM 697 C C . LYS A 1 87 ? -11.401 -4.008 -12.807 1.00 84.38 87 LYS A C 1
ATOM 699 O O . LYS A 1 87 ? -11.601 -4.003 -11.591 1.00 84.38 87 LYS A O 1
ATOM 704 N N . PHE A 1 88 ? -10.312 -4.515 -13.371 1.00 84.12 88 PHE A N 1
ATOM 705 C CA . PHE A 1 88 ? -9.174 -4.957 -12.582 1.00 84.12 88 PHE A CA 1
ATOM 706 C C . PHE A 1 88 ? -8.482 -3.750 -11.954 1.00 84.12 88 PHE A C 1
ATOM 708 O O . PHE A 1 88 ? -8.442 -2.669 -12.541 1.00 84.12 88 PHE A O 1
ATOM 715 N N . TYR A 1 89 ? -7.934 -3.949 -10.765 1.00 87.88 89 TYR A N 1
ATOM 716 C CA . TYR A 1 89 ? -7.010 -3.010 -10.156 1.00 87.88 89 TYR A CA 1
ATOM 717 C C . TYR A 1 89 ? -5.807 -3.784 -9.630 1.00 87.88 89 TYR A C 1
ATOM 719 O O . TYR A 1 89 ? -5.937 -4.937 -9.207 1.00 87.88 89 TYR A O 1
ATOM 727 N N . TYR A 1 90 ? -4.644 -3.153 -9.679 1.00 87.62 90 TYR A N 1
ATOM 728 C CA . TYR A 1 90 ? -3.395 -3.696 -9.165 1.00 87.62 90 TYR A CA 1
ATOM 729 C C . TYR A 1 90 ? -3.077 -3.006 -7.853 1.00 87.62 90 TYR A C 1
ATOM 731 O O . TYR A 1 90 ? -3.025 -1.782 -7.810 1.00 87.62 90 TYR A O 1
ATOM 739 N N . LYS A 1 91 ? -2.854 -3.783 -6.793 1.00 89.94 91 LYS A N 1
ATOM 740 C CA . LYS A 1 91 ? -2.318 -3.242 -5.546 1.00 89.94 91 LYS A CA 1
ATOM 741 C C . LYS A 1 91 ? -0.804 -3.222 -5.655 1.00 89.94 91 LYS A C 1
ATOM 743 O O . LYS A 1 91 ? -0.211 -4.293 -5.744 1.00 89.94 91 LYS A O 1
ATOM 748 N N . LEU A 1 92 ? -0.207 -2.038 -5.665 1.00 91.69 92 LEU A N 1
ATOM 749 C CA . LEU A 1 92 ? 1.243 -1.885 -5.709 1.00 91.69 92 LEU A CA 1
ATOM 750 C C . LEU A 1 92 ? 1.713 -0.949 -4.608 1.00 91.69 92 LEU A C 1
ATOM 752 O O . LEU A 1 92 ? 1.163 0.133 -4.408 1.00 91.69 92 LEU A O 1
ATOM 756 N N . LEU A 1 93 ? 2.782 -1.364 -3.945 1.00 89.88 93 LEU A N 1
ATOM 757 C CA . LEU A 1 93 ? 3.611 -0.479 -3.148 1.00 89.88 93 LEU A CA 1
ATOM 758 C C . LEU A 1 93 ? 4.646 0.205 -4.034 1.00 89.88 93 LEU A C 1
ATOM 760 O O . LEU A 1 93 ? 5.164 -0.441 -4.956 1.00 89.88 93 LEU A O 1
ATOM 764 N N . PRO A 1 94 ? 4.990 1.465 -3.733 1.00 92.06 94 PRO A N 1
ATOM 765 C CA . PRO A 1 94 ? 6.053 2.160 -4.426 1.00 92.06 94 PRO A CA 1
ATOM 766 C C . PRO A 1 94 ? 7.390 1.422 -4.346 1.00 92.06 94 PRO A C 1
ATOM 768 O O . PRO A 1 94 ? 7.741 0.831 -3.320 1.00 92.06 94 PRO A O 1
ATOM 771 N N . LEU A 1 95 ? 8.194 1.497 -5.403 1.00 93.00 95 LEU A N 1
ATOM 772 C CA . LEU A 1 95 ? 9.474 0.786 -5.474 1.00 93.00 95 LEU A CA 1
ATOM 773 C C . LEU A 1 95 ? 10.422 1.183 -4.336 1.00 93.00 95 LEU A C 1
ATOM 775 O O . LEU A 1 95 ? 11.083 0.318 -3.774 1.00 93.00 95 LEU A O 1
ATOM 779 N N . HIS A 1 96 ? 10.476 2.459 -3.954 1.00 89.69 96 HIS A N 1
ATOM 780 C CA . HIS A 1 96 ? 11.331 2.914 -2.855 1.00 89.69 96 HIS A CA 1
ATOM 781 C C . HIS A 1 96 ? 10.931 2.319 -1.489 1.00 89.69 96 HIS A C 1
ATOM 783 O O . HIS A 1 96 ? 11.812 2.043 -0.672 1.00 89.69 96 HIS A O 1
ATOM 789 N N . GLU A 1 97 ? 9.645 2.035 -1.255 1.00 87.69 97 GLU A N 1
ATOM 790 C CA . GLU A 1 97 ? 9.203 1.280 -0.076 1.00 87.69 97 GLU A CA 1
ATOM 791 C C . GLU A 1 97 ? 9.697 -0.164 -0.151 1.00 87.69 97 GLU A C 1
ATOM 793 O O . GLU A 1 97 ? 10.272 -0.663 0.811 1.00 87.69 97 GLU A O 1
ATOM 798 N N . ILE A 1 98 ? 9.576 -0.818 -1.311 1.00 88.56 98 ILE A N 1
ATOM 799 C CA . ILE A 1 98 ? 10.090 -2.182 -1.525 1.00 88.56 98 ILE A CA 1
ATOM 800 C C . ILE A 1 98 ? 11.609 -2.266 -1.301 1.00 88.56 98 ILE A C 1
ATOM 802 O O . ILE A 1 98 ? 12.101 -3.203 -0.665 1.00 88.56 98 ILE A O 1
ATOM 806 N N . LEU A 1 99 ? 12.365 -1.278 -1.786 1.00 87.31 99 LEU A N 1
ATOM 807 C CA . LEU A 1 99 ? 13.809 -1.176 -1.566 1.00 87.31 99 LEU A CA 1
ATOM 808 C C . LEU A 1 99 ? 14.132 -1.010 -0.075 1.00 87.31 99 LEU A C 1
ATOM 810 O O . LEU A 1 99 ? 14.986 -1.723 0.458 1.00 87.31 99 LEU A O 1
ATOM 814 N N . SER A 1 100 ? 13.430 -0.099 0.601 1.00 81.00 100 SER A N 1
ATOM 815 C CA . SER A 1 100 ? 13.565 0.140 2.039 1.00 81.00 100 SER A CA 1
ATOM 816 C C . SER A 1 100 ? 13.275 -1.128 2.849 1.00 81.00 100 SER A C 1
ATOM 818 O O . SER A 1 100 ? 14.103 -1.530 3.671 1.00 81.00 100 SER A O 1
ATOM 820 N N . LEU A 1 101 ? 12.175 -1.817 2.528 1.00 76.25 101 LEU A N 1
ATOM 821 C CA . LEU A 1 101 ? 11.756 -3.098 3.100 1.00 76.25 101 LEU A CA 1
ATOM 822 C C . LEU A 1 101 ? 12.839 -4.177 2.953 1.00 76.25 101 LEU A C 1
ATOM 824 O O . LEU A 1 101 ? 13.173 -4.871 3.915 1.00 76.25 101 LEU A O 1
ATOM 828 N N . GLY A 1 102 ? 13.404 -4.325 1.752 1.00 73.75 102 GLY A N 1
ATOM 829 C CA . GLY A 1 102 ? 14.376 -5.378 1.451 1.00 73.75 102 GLY A CA 1
ATOM 830 C C . GLY A 1 102 ? 15.775 -5.125 2.017 1.00 73.75 102 GLY A C 1
ATOM 831 O O . GLY A 1 102 ? 16.486 -6.072 2.361 1.00 73.75 102 GLY A O 1
ATOM 832 N N . ILE A 1 103 ? 16.193 -3.861 2.105 1.00 74.25 103 ILE A N 1
ATOM 833 C CA . ILE A 1 103 ? 17.558 -3.480 2.502 1.00 74.25 103 ILE A CA 1
ATOM 834 C C . ILE A 1 103 ? 17.628 -3.097 3.988 1.00 74.25 103 ILE A C 1
ATOM 836 O O . ILE A 1 103 ? 18.694 -3.203 4.594 1.00 74.25 103 ILE A O 1
ATOM 840 N N . GLY A 1 104 ? 16.505 -2.710 4.597 1.00 70.12 104 GLY A N 1
ATOM 841 C CA . GLY A 1 104 ? 16.440 -2.277 5.994 1.00 70.12 104 GLY A CA 1
ATOM 842 C C . GLY A 1 104 ? 16.999 -0.869 6.215 1.00 70.12 104 GLY A C 1
ATOM 843 O O . GLY A 1 104 ? 17.587 -0.601 7.258 1.00 70.12 104 GLY A O 1
ATOM 844 N N . ILE A 1 105 ? 16.857 0.015 5.226 1.00 71.69 105 ILE A N 1
ATOM 845 C CA . ILE A 1 105 ? 17.266 1.427 5.295 1.00 71.69 105 ILE A CA 1
ATOM 846 C C . ILE A 1 105 ? 16.041 2.318 5.130 1.00 71.69 105 ILE A C 1
ATOM 848 O O . ILE A 1 105 ? 15.109 1.930 4.436 1.00 71.69 105 ILE A O 1
ATOM 852 N N . GLY A 1 106 ? 16.045 3.514 5.720 1.00 75.19 106 GLY A N 1
ATOM 853 C CA . GLY A 1 106 ? 14.911 4.437 5.606 1.00 75.19 106 GLY A CA 1
ATOM 854 C C . GLY A 1 106 ? 14.577 4.787 4.151 1.00 75.19 106 GLY A C 1
ATOM 855 O O . GLY A 1 106 ? 15.481 4.921 3.314 1.00 75.19 106 GLY A O 1
ATOM 856 N N . VAL A 1 107 ? 13.286 4.964 3.863 1.00 81.19 107 VAL A N 1
ATOM 857 C CA . VAL A 1 107 ? 12.752 5.290 2.525 1.00 81.19 107 VAL A CA 1
ATOM 858 C C . VAL A 1 107 ? 13.388 6.546 1.921 1.00 81.19 107 VAL A C 1
ATOM 860 O O . VAL A 1 107 ? 13.697 6.574 0.733 1.00 81.19 107 VAL A O 1
ATOM 863 N N . ASN A 1 108 ? 13.701 7.539 2.759 1.00 84.31 108 ASN A N 1
ATOM 864 C CA . ASN A 1 108 ? 14.321 8.808 2.363 1.00 84.31 108 ASN A CA 1
ATOM 865 C C . ASN A 1 108 ? 15.861 8.768 2.342 1.00 84.31 108 ASN A C 1
ATOM 867 O O . ASN A 1 108 ? 16.520 9.775 2.075 1.00 84.31 108 ASN A O 1
ATOM 871 N N . SER A 1 109 ? 16.474 7.617 2.626 1.00 83.25 109 SER A N 1
ATOM 872 C CA . SER A 1 109 ? 17.932 7.511 2.692 1.00 83.25 109 SER A CA 1
ATOM 873 C C . SER A 1 109 ? 18.586 7.636 1.311 1.00 83.25 109 SER A C 1
ATOM 875 O O . SER A 1 109 ? 18.090 7.123 0.306 1.00 83.25 109 SER A O 1
ATOM 877 N N . LYS A 1 110 ? 19.782 8.242 1.267 1.00 85.75 110 LYS A N 1
ATOM 878 C CA . LYS A 1 110 ? 20.587 8.334 0.032 1.00 85.75 110 LYS A CA 1
ATOM 879 C C . LYS A 1 110 ? 20.883 6.958 -0.575 1.00 85.75 110 LYS A C 1
ATOM 881 O O . LYS A 1 110 ? 20.978 6.836 -1.790 1.00 85.75 110 LYS A O 1
ATOM 886 N N . GLY A 1 111 ? 21.031 5.932 0.268 1.00 82.19 111 GLY A N 1
ATOM 887 C CA . GLY A 1 111 ? 21.251 4.553 -0.168 1.00 82.19 111 GLY A CA 1
ATOM 888 C C . GLY A 1 111 ? 20.050 3.968 -0.914 1.00 82.19 111 GLY A C 1
ATOM 889 O O . GLY A 1 111 ? 20.240 3.348 -1.956 1.00 82.19 111 GLY A O 1
ATOM 890 N N . CYS A 1 112 ? 18.829 4.221 -0.426 1.00 83.81 112 CYS A N 1
ATOM 891 C CA . CYS A 1 112 ? 17.593 3.777 -1.074 1.00 83.81 112 CYS A CA 1
ATOM 892 C C . CYS A 1 112 ? 17.446 4.436 -2.450 1.00 83.81 112 CYS A C 1
ATOM 894 O O . CYS A 1 112 ? 17.338 3.754 -3.469 1.00 83.81 112 CYS A O 1
ATOM 896 N N . TRP A 1 113 ? 17.571 5.765 -2.488 1.00 91.00 113 TRP A N 1
ATOM 897 C CA . TRP A 1 113 ? 17.445 6.546 -3.717 1.00 91.00 113 TRP A CA 1
ATOM 898 C C . TRP A 1 113 ? 18.531 6.252 -4.750 1.00 91.00 113 TRP A C 1
ATOM 900 O O . TRP A 1 113 ? 18.265 6.328 -5.947 1.00 91.00 113 TRP A O 1
ATOM 910 N N . LYS A 1 114 ? 19.741 5.871 -4.324 1.00 90.62 114 LYS A N 1
ATOM 911 C CA . LYS A 1 114 ? 20.788 5.426 -5.250 1.00 90.62 114 LYS A CA 1
ATOM 912 C C . LYS A 1 114 ? 20.336 4.195 -6.044 1.00 90.62 114 LYS A C 1
ATOM 914 O O . LYS A 1 114 ? 20.384 4.221 -7.267 1.00 90.62 114 LYS A O 1
ATOM 919 N N . ILE A 1 115 ? 19.858 3.157 -5.357 1.00 89.81 115 ILE A N 1
ATOM 920 C CA . ILE A 1 115 ? 19.412 1.909 -5.998 1.00 89.81 115 ILE A CA 1
ATOM 921 C C . ILE A 1 115 ? 18.152 2.155 -6.831 1.00 89.81 115 ILE A C 1
ATOM 923 O O . ILE A 1 115 ? 18.044 1.651 -7.945 1.00 89.81 115 ILE A O 1
ATOM 927 N N . TYR A 1 116 ? 17.223 2.965 -6.317 1.00 94.56 116 TYR A N 1
ATOM 928 C CA . TYR A 1 116 ? 16.041 3.393 -7.061 1.00 94.56 116 TYR A CA 1
ATOM 929 C C . TYR A 1 116 ? 16.432 4.026 -8.403 1.00 94.56 116 TYR A C 1
ATOM 931 O O . TYR A 1 116 ? 15.977 3.577 -9.451 1.00 94.56 116 TYR A O 1
ATOM 939 N N . ASN A 1 117 ? 17.333 5.011 -8.389 1.00 95.31 117 ASN A N 1
ATOM 940 C CA . ASN A 1 117 ? 17.753 5.714 -9.600 1.00 95.31 117 ASN A CA 1
ATOM 941 C C . ASN A 1 117 ? 18.511 4.805 -10.579 1.00 95.31 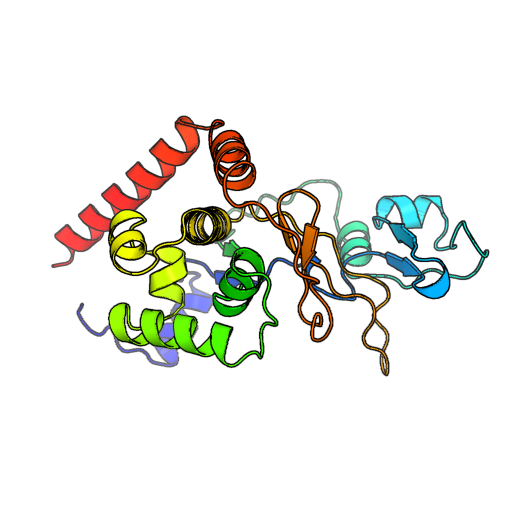117 ASN A C 1
ATOM 943 O O . ASN A 1 117 ? 18.273 4.906 -11.776 1.00 95.31 117 ASN A O 1
ATOM 947 N N . GLU A 1 118 ? 19.354 3.883 -10.098 1.00 93.88 118 GLU A N 1
ATOM 948 C CA . GLU A 1 118 ? 20.027 2.884 -10.950 1.00 93.88 118 GLU A CA 1
ATOM 949 C C . GLU A 1 118 ? 19.016 1.980 -11.683 1.00 93.88 118 GLU A C 1
ATOM 951 O O . GLU A 1 118 ? 19.187 1.662 -12.863 1.00 93.88 118 GLU A O 1
ATOM 956 N N . LEU A 1 119 ? 17.931 1.586 -11.006 1.00 94.12 119 LEU A N 1
ATOM 957 C CA . LEU A 1 119 ? 16.855 0.813 -11.627 1.00 94.12 119 LEU A CA 1
ATOM 958 C C . LEU A 1 119 ? 16.072 1.641 -12.648 1.00 94.12 119 LEU A C 1
ATOM 960 O O . LEU A 1 119 ? 15.799 1.141 -13.738 1.00 94.12 119 LEU A O 1
ATOM 964 N N . ILE A 1 120 ? 15.732 2.889 -12.321 1.00 96.88 120 ILE A N 1
ATOM 965 C CA . ILE A 1 120 ? 15.028 3.801 -13.234 1.00 96.88 120 ILE A CA 1
ATOM 966 C C . ILE A 1 120 ? 15.874 4.104 -14.471 1.00 96.88 120 ILE A C 1
ATOM 968 O O . ILE A 1 120 ? 15.355 4.088 -15.581 1.00 96.88 120 ILE A O 1
ATOM 972 N N . GLU A 1 121 ? 17.181 4.313 -14.325 1.00 96.25 121 GLU A N 1
ATOM 973 C CA . GLU A 1 121 ? 18.075 4.557 -15.460 1.00 96.25 121 GLU A CA 1
ATOM 974 C C . GLU A 1 121 ? 18.094 3.367 -16.431 1.00 96.25 121 GLU A C 1
ATOM 976 O O . GLU A 1 121 ? 18.064 3.551 -17.649 1.00 96.25 121 GLU A O 1
ATOM 981 N N . LYS A 1 122 ? 18.073 2.137 -15.904 1.00 96.00 122 LYS A N 1
ATOM 982 C CA . LYS A 1 122 ? 18.107 0.923 -16.725 1.00 96.00 122 LYS A CA 1
ATOM 983 C C . LYS A 1 122 ? 16.746 0.494 -17.279 1.00 96.00 122 LYS A C 1
ATOM 985 O O . LYS A 1 122 ? 16.692 -0.056 -18.378 1.00 96.00 122 LYS A O 1
ATOM 990 N N . PHE A 1 123 ? 15.668 0.688 -16.524 1.00 95.62 123 PHE A N 1
ATOM 991 C CA . PHE A 1 123 ? 14.331 0.172 -16.844 1.00 95.62 123 PHE A CA 1
ATOM 992 C C . PHE A 1 123 ? 13.288 1.268 -17.108 1.00 95.62 123 PHE A C 1
ATOM 994 O O . PHE A 1 123 ? 12.117 0.953 -17.313 1.00 95.62 123 PHE A O 1
ATOM 1001 N N . HIS A 1 124 ? 13.722 2.526 -17.176 1.00 94.31 124 HIS A N 1
ATOM 1002 C CA . HIS A 1 124 ? 12.980 3.740 -17.534 1.00 94.31 124 HIS A CA 1
ATOM 1003 C C . HIS A 1 124 ? 11.981 4.261 -16.500 1.00 94.31 124 HIS A C 1
ATOM 1005 O O . HIS A 1 124 ? 12.010 5.452 -16.194 1.00 94.31 124 HIS A O 1
ATOM 1011 N N . ASP A 1 125 ? 11.093 3.418 -15.981 1.00 94.56 125 ASP A N 1
ATOM 1012 C CA . ASP A 1 125 ? 10.054 3.855 -15.051 1.00 94.56 125 ASP A CA 1
ATOM 1013 C C . ASP A 1 125 ? 9.698 2.798 -14.003 1.00 94.56 125 ASP A C 1
ATOM 1015 O O . ASP A 1 125 ? 9.926 1.596 -14.169 1.00 94.56 125 ASP A O 1
ATOM 1019 N N . GLU A 1 126 ? 9.136 3.279 -12.895 1.00 96.06 126 GLU A N 1
ATOM 1020 C CA . GLU A 1 126 ? 8.794 2.459 -11.739 1.00 96.06 126 GLU A CA 1
ATOM 1021 C C . GLU A 1 126 ? 7.739 1.398 -12.071 1.00 96.06 126 GLU A C 1
ATOM 1023 O O . GLU A 1 126 ? 7.885 0.236 -11.686 1.00 96.06 126 GLU A O 1
ATOM 1028 N N . TYR A 1 127 ? 6.696 1.764 -12.817 1.00 93.94 127 TYR A N 1
ATOM 1029 C CA . TYR A 1 127 ? 5.631 0.826 -13.158 1.00 93.94 127 TYR A CA 1
ATOM 1030 C C . TYR A 1 127 ? 6.151 -0.293 -14.053 1.00 93.94 127 TYR A C 1
ATOM 1032 O O . TYR A 1 127 ? 5.773 -1.448 -13.860 1.00 93.94 127 TYR A O 1
ATOM 1040 N N . ASN A 1 128 ? 7.070 0.002 -14.969 1.00 93.88 128 ASN A N 1
ATOM 1041 C CA . ASN A 1 128 ? 7.724 -1.009 -15.781 1.00 93.88 128 ASN A CA 1
ATOM 1042 C C . ASN A 1 128 ? 8.493 -2.019 -14.920 1.00 93.88 128 ASN A C 1
ATOM 1044 O O . ASN A 1 128 ? 8.321 -3.230 -15.090 1.00 93.88 128 ASN A O 1
ATOM 1048 N N . ILE A 1 129 ? 9.269 -1.541 -13.945 1.00 95.62 129 ILE A N 1
ATOM 1049 C CA . ILE A 1 129 ? 9.997 -2.386 -12.984 1.00 95.62 129 ILE A CA 1
ATOM 1050 C C . ILE A 1 129 ? 9.027 -3.272 -12.193 1.00 95.62 129 ILE A C 1
ATOM 1052 O O . ILE A 1 129 ? 9.210 -4.493 -12.115 1.00 95.62 129 ILE A O 1
ATOM 1056 N N . LEU A 1 130 ? 7.980 -2.674 -11.624 1.00 95.00 130 LEU A N 1
ATOM 1057 C CA . LEU A 1 130 ? 7.050 -3.365 -10.735 1.00 95.00 130 LEU A CA 1
ATOM 1058 C C . LEU A 1 130 ? 6.120 -4.333 -11.477 1.00 95.00 130 LEU A C 1
ATOM 1060 O O . LEU A 1 130 ? 5.814 -5.392 -10.935 1.00 95.00 130 LEU A O 1
ATOM 1064 N N . LEU A 1 131 ? 5.726 -4.044 -12.720 1.00 91.56 131 LEU A N 1
ATOM 1065 C CA . LEU A 1 131 ? 4.722 -4.830 -13.451 1.00 91.56 131 LEU A CA 1
ATOM 1066 C C . LEU A 1 131 ? 5.293 -5.752 -14.531 1.00 91.56 131 LEU A C 1
ATOM 1068 O O . LEU A 1 131 ? 4.751 -6.839 -14.736 1.00 91.56 131 LEU A O 1
ATOM 1072 N N . PHE A 1 132 ? 6.355 -5.353 -15.236 1.00 90.88 132 PHE A N 1
ATOM 1073 C CA . PHE A 1 132 ? 6.702 -5.983 -16.519 1.00 90.88 132 PHE A CA 1
ATOM 1074 C C . PHE A 1 132 ? 8.109 -6.576 -16.586 1.00 90.88 132 PHE A C 1
ATOM 1076 O O . PHE A 1 132 ? 8.288 -7.619 -17.222 1.00 90.88 132 PHE A O 1
ATOM 1083 N N . VAL A 1 133 ? 9.110 -5.962 -15.948 1.00 94.25 133 VAL A N 1
ATOM 1084 C CA . VAL A 1 133 ? 10.495 -6.459 -16.020 1.00 94.25 133 VAL A CA 1
ATOM 1085 C C . VAL A 1 133 ? 10.586 -7.863 -15.408 1.00 94.25 133 VAL A C 1
ATOM 1087 O O . VAL A 1 133 ? 10.119 -8.119 -14.298 1.00 94.25 133 VAL A O 1
ATOM 1090 N N . SER A 1 134 ? 11.177 -8.814 -16.129 1.00 93.38 134 SER A N 1
ATOM 1091 C CA . SER A 1 134 ? 11.325 -10.197 -15.653 1.00 93.38 134 SER A CA 1
ATOM 1092 C C . SER A 1 134 ? 12.270 -10.301 -14.450 1.00 93.38 134 SER A C 1
ATOM 1094 O O . SER A 1 134 ? 13.205 -9.503 -14.338 1.00 93.38 134 SER A O 1
ATOM 1096 N N . LYS A 1 135 ? 12.089 -11.322 -13.601 1.00 91.62 135 LYS A N 1
ATOM 1097 C CA . LYS A 1 135 ? 12.967 -11.579 -12.445 1.00 91.62 135 LYS A CA 1
ATOM 1098 C C . LYS A 1 135 ? 14.432 -11.730 -12.873 1.00 91.62 135 LYS A C 1
ATOM 1100 O O . LYS A 1 135 ? 15.317 -11.233 -12.186 1.00 91.62 135 LYS A O 1
ATOM 1105 N N . GLU A 1 136 ? 14.683 -12.344 -14.026 1.00 92.81 136 GLU A N 1
ATOM 1106 C CA . GLU A 1 136 ? 16.019 -12.581 -14.578 1.00 92.81 136 GLU A CA 1
ATOM 1107 C C . GLU A 1 136 ? 16.721 -11.270 -14.958 1.00 92.81 136 GLU A C 1
ATOM 1109 O O . GLU A 1 136 ? 17.888 -11.073 -14.632 1.00 92.81 136 GLU A O 1
ATOM 1114 N N . GLU A 1 137 ? 16.012 -10.347 -15.615 1.00 93.81 137 GLU A N 1
ATOM 1115 C CA . GLU A 1 137 ? 16.545 -9.015 -15.939 1.00 93.81 137 GLU A CA 1
ATOM 1116 C C . GLU A 1 137 ? 16.811 -8.177 -14.686 1.00 93.81 137 GLU A C 1
ATOM 1118 O O . GLU A 1 137 ? 17.851 -7.517 -14.603 1.00 93.81 137 GLU A O 1
ATOM 1123 N N . LEU A 1 138 ? 15.920 -8.239 -13.689 1.00 92.44 138 LEU A N 1
ATOM 1124 C CA . LEU A 1 138 ? 16.142 -7.584 -12.398 1.00 92.44 138 LEU A CA 1
ATOM 1125 C C . LEU A 1 138 ? 17.374 -8.164 -11.694 1.00 92.44 138 LEU A C 1
ATOM 1127 O O . LEU A 1 138 ? 18.189 -7.399 -11.186 1.00 92.44 138 LEU A O 1
ATOM 1131 N N . ALA A 1 139 ? 17.563 -9.487 -11.721 1.00 90.50 139 ALA A N 1
ATOM 1132 C CA . ALA A 1 139 ? 18.690 -10.167 -11.077 1.00 90.50 139 ALA A CA 1
ATOM 1133 C C . ALA A 1 139 ? 20.058 -9.781 -11.664 1.00 90.50 139 ALA A C 1
ATOM 1135 O O . ALA A 1 139 ? 21.063 -9.830 -10.963 1.00 90.50 139 ALA A O 1
ATOM 1136 N N . LYS A 1 140 ? 20.112 -9.335 -12.927 1.00 90.31 140 LYS A N 1
ATOM 1137 C CA . LYS A 1 140 ? 21.346 -8.807 -13.543 1.00 90.31 140 LYS A CA 1
ATOM 1138 C C . LYS A 1 140 ? 21.809 -7.476 -12.939 1.00 90.31 140 LYS A C 1
ATOM 1140 O O . LYS A 1 140 ? 22.918 -7.040 -13.230 1.00 90.31 140 LYS A O 1
ATOM 1145 N N . VAL A 1 141 ? 20.943 -6.788 -12.198 1.00 89.00 141 VAL A N 1
ATOM 1146 C CA . VAL A 1 141 ? 21.215 -5.481 -11.570 1.00 89.00 141 VAL A CA 1
ATOM 1147 C C . VAL A 1 141 ? 21.211 -5.621 -10.060 1.00 89.00 141 VAL A C 1
ATOM 1149 O O . VAL A 1 141 ? 22.115 -5.161 -9.368 1.00 89.00 141 VAL A O 1
ATOM 1152 N N . LEU A 1 142 ? 20.173 -6.277 -9.553 1.00 84.12 142 LEU A N 1
ATOM 1153 C CA . LEU A 1 142 ? 19.932 -6.479 -8.144 1.00 84.12 142 LEU A CA 1
ATOM 1154 C C . LEU A 1 142 ? 20.606 -7.771 -7.705 1.00 84.12 142 LEU A C 1
ATOM 1156 O O . LEU A 1 142 ? 20.050 -8.859 -7.821 1.00 84.12 142 LEU A O 1
ATOM 1160 N N . ASN A 1 143 ? 21.781 -7.629 -7.100 1.00 78.31 143 ASN A N 1
ATOM 1161 C CA . ASN A 1 143 ? 22.469 -8.719 -6.407 1.00 78.31 143 ASN A CA 1
ATOM 1162 C C . ASN A 1 143 ? 21.870 -8.959 -5.001 1.00 78.31 143 ASN A C 1
ATOM 1164 O O . ASN A 1 143 ? 22.596 -9.047 -4.009 1.00 78.31 143 ASN A O 1
ATOM 1168 N N . ASN A 1 144 ? 20.538 -8.990 -4.888 1.00 77.31 144 ASN A N 1
ATOM 1169 C CA . ASN A 1 144 ? 19.815 -9.191 -3.631 1.00 77.31 144 ASN A CA 1
ATOM 1170 C C . ASN A 1 144 ? 18.535 -10.005 -3.871 1.00 77.31 144 ASN A C 1
ATOM 1172 O O . ASN A 1 144 ? 17.542 -9.484 -4.375 1.00 77.31 144 ASN A O 1
ATOM 1176 N N . GLU A 1 145 ? 18.563 -11.279 -3.482 1.00 78.88 145 GLU A N 1
ATOM 1177 C CA . GLU A 1 145 ? 17.462 -12.222 -3.701 1.00 78.88 145 GLU A CA 1
ATOM 1178 C C . GLU A 1 145 ? 16.178 -11.833 -2.966 1.00 78.88 145 GLU A C 1
ATOM 1180 O O . GLU A 1 145 ? 15.111 -11.847 -3.574 1.00 78.88 145 GLU A O 1
ATOM 1185 N N . LEU A 1 146 ? 16.289 -11.372 -1.715 1.00 77.19 146 LEU A N 1
ATOM 1186 C CA . LEU A 1 146 ? 15.140 -10.888 -0.949 1.00 77.19 146 LEU A CA 1
ATOM 1187 C C . LEU A 1 146 ? 14.449 -9.735 -1.682 1.00 77.19 146 LEU A C 1
ATOM 1189 O O . LEU A 1 146 ? 13.229 -9.693 -1.777 1.00 77.19 146 LEU A O 1
ATOM 1193 N N . LEU A 1 147 ? 15.224 -8.805 -2.241 1.00 81.69 147 LEU A N 1
ATOM 1194 C CA . LEU A 1 147 ? 14.653 -7.671 -2.956 1.00 81.69 147 LEU A CA 1
ATOM 1195 C C . LEU A 1 147 ? 13.938 -8.096 -4.246 1.00 81.69 147 LEU A C 1
ATOM 1197 O O . LEU A 1 147 ? 12.863 -7.583 -4.552 1.00 81.69 147 LEU A O 1
ATOM 1201 N N . LEU A 1 148 ? 14.506 -9.056 -4.981 1.00 86.56 148 LEU A N 1
ATOM 1202 C CA . LEU A 1 148 ? 13.856 -9.638 -6.155 1.00 86.56 148 LEU A CA 1
ATOM 1203 C C . LEU A 1 148 ? 12.520 -10.278 -5.779 1.00 86.56 148 LEU A C 1
ATOM 1205 O O . LEU A 1 148 ? 11.516 -10.038 -6.446 1.00 86.56 148 LEU A O 1
ATOM 1209 N N . GLU A 1 149 ? 12.498 -11.070 -4.709 1.00 84.31 149 GLU A N 1
ATOM 1210 C CA . GLU A 1 149 ? 11.283 -11.717 -4.218 1.00 84.31 149 GLU A CA 1
ATOM 1211 C C . GLU A 1 149 ? 10.226 -10.699 -3.786 1.00 84.31 149 GLU A C 1
ATOM 1213 O O . GLU A 1 149 ? 9.057 -10.868 -4.126 1.00 84.31 149 GLU A O 1
ATOM 1218 N N . LEU A 1 150 ? 10.615 -9.613 -3.115 1.00 85.31 150 LEU A N 1
ATOM 1219 C CA . LEU A 1 150 ? 9.679 -8.564 -2.712 1.00 85.31 150 LEU A CA 1
ATOM 1220 C C . LEU A 1 150 ? 9.063 -7.829 -3.899 1.00 85.31 150 LEU A C 1
ATOM 1222 O O . LEU A 1 150 ? 7.863 -7.562 -3.880 1.00 85.31 150 LEU A O 1
ATOM 1226 N N . ILE A 1 151 ? 9.832 -7.555 -4.956 1.00 91.88 151 ILE A N 1
ATOM 1227 C CA . ILE A 1 151 ? 9.273 -6.981 -6.188 1.00 91.88 151 ILE A CA 1
ATOM 1228 C C . ILE A 1 151 ? 8.258 -7.953 -6.811 1.00 91.88 151 ILE A C 1
ATOM 1230 O O . ILE A 1 151 ? 7.201 -7.516 -7.265 1.00 91.88 151 ILE A O 1
ATOM 1234 N N . MET A 1 152 ? 8.527 -9.266 -6.797 1.00 92.00 152 MET A N 1
ATOM 1235 C CA . MET A 1 152 ? 7.574 -10.266 -7.303 1.00 92.00 152 MET A CA 1
ATOM 1236 C C . MET A 1 152 ? 6.319 -10.374 -6.423 1.00 92.00 152 MET A C 1
ATOM 1238 O O . MET A 1 152 ? 5.210 -10.420 -6.946 1.00 92.00 152 MET A O 1
ATOM 1242 N N . LEU A 1 153 ? 6.460 -10.355 -5.095 1.00 89.62 153 LEU A N 1
ATOM 1243 C CA . LEU A 1 153 ? 5.322 -10.355 -4.169 1.00 89.62 153 LEU A CA 1
ATOM 1244 C C . LEU A 1 153 ? 4.464 -9.096 -4.316 1.00 89.62 153 LEU A C 1
ATOM 1246 O O . LEU A 1 153 ? 3.239 -9.186 -4.239 1.00 89.62 153 LEU A O 1
ATOM 1250 N N . ASN A 1 154 ? 5.095 -7.941 -4.545 1.00 91.62 154 ASN A N 1
ATOM 1251 C CA . ASN A 1 154 ? 4.398 -6.689 -4.815 1.00 91.62 154 ASN A CA 1
ATOM 1252 C C . ASN A 1 154 ? 3.590 -6.784 -6.111 1.00 91.62 154 ASN A C 1
ATOM 1254 O O . ASN A 1 154 ? 2.403 -6.479 -6.120 1.00 91.62 154 ASN A O 1
ATOM 1258 N N . ARG A 1 155 ? 4.213 -7.286 -7.184 1.00 92.50 155 ARG A N 1
ATOM 1259 C CA . ARG A 1 155 ? 3.566 -7.515 -8.485 1.00 92.50 155 ARG A CA 1
ATOM 1260 C C . ARG A 1 155 ? 2.327 -8.401 -8.377 1.00 92.50 155 ARG A C 1
ATOM 1262 O O . ARG A 1 155 ? 1.327 -8.138 -9.038 1.00 92.50 155 ARG A O 1
ATOM 1269 N N . ASP A 1 156 ? 2.396 -9.421 -7.528 1.00 89.19 156 ASP A N 1
ATOM 1270 C CA . ASP A 1 156 ? 1.295 -10.348 -7.267 1.00 89.19 156 ASP A CA 1
ATOM 1271 C C . ASP A 1 156 ? 0.261 -9.808 -6.258 1.00 89.19 156 ASP A C 1
ATOM 1273 O O . ASP A 1 156 ? -0.733 -10.480 -5.981 1.00 89.19 156 ASP A O 1
ATOM 1277 N N . GLY A 1 157 ? 0.485 -8.632 -5.660 1.00 87.69 157 GLY A N 1
ATOM 1278 C CA . GLY A 1 157 ? -0.376 -8.072 -4.614 1.00 87.69 157 GLY A CA 1
ATOM 1279 C C . GLY A 1 157 ? -0.412 -8.907 -3.326 1.00 87.69 157 GLY A C 1
ATOM 1280 O O . GLY A 1 157 ? -1.412 -8.877 -2.605 1.00 87.69 157 GLY A O 1
ATOM 1281 N N . LYS A 1 158 ? 0.652 -9.675 -3.050 1.00 87.38 158 LYS A N 1
ATOM 1282 C CA . LYS A 1 158 ? 0.761 -10.638 -1.934 1.00 87.38 158 LYS A CA 1
ATOM 1283 C C . LYS A 1 158 ? 1.498 -10.097 -0.709 1.00 87.38 158 LYS A C 1
ATOM 1285 O O . LYS A 1 158 ? 1.645 -10.821 0.275 1.00 87.38 158 LYS A O 1
ATOM 1290 N N . ILE A 1 159 ? 1.973 -8.853 -0.747 1.00 84.38 159 ILE A N 1
ATOM 1291 C CA . ILE A 1 159 ? 2.553 -8.216 0.438 1.00 84.38 159 ILE A CA 1
ATOM 1292 C C . ILE A 1 159 ? 1.437 -8.006 1.461 1.00 84.38 159 ILE A C 1
ATOM 1294 O O . ILE A 1 159 ? 0.428 -7.362 1.178 1.00 84.38 159 ILE A O 1
ATOM 1298 N N . GLN A 1 160 ? 1.608 -8.593 2.644 1.00 82.56 160 GLN A N 1
ATOM 1299 C CA . GLN A 1 160 ? 0.666 -8.425 3.740 1.00 82.56 160 GLN A CA 1
ATOM 1300 C C . GLN A 1 160 ? 0.806 -7.029 4.333 1.00 82.56 160 GLN A C 1
ATOM 1302 O O . GLN A 1 160 ? 1.912 -6.508 4.445 1.00 82.56 160 GLN A O 1
ATOM 1307 N N . VAL A 1 161 ? -0.313 -6.444 4.747 1.00 85.50 161 VAL A N 1
ATOM 1308 C CA . VAL A 1 161 ? -0.351 -5.097 5.313 1.00 85.50 161 VAL A CA 1
ATOM 1309 C C . VAL A 1 161 ? -1.065 -5.159 6.647 1.00 85.50 161 VAL A C 1
ATOM 1311 O O . VAL A 1 161 ? -2.218 -5.584 6.724 1.00 85.50 161 VAL A O 1
ATOM 1314 N N . LYS A 1 162 ? -0.386 -4.721 7.703 1.00 87.00 162 LYS A N 1
ATOM 1315 C CA . LYS A 1 162 ? -1.030 -4.387 8.967 1.00 87.00 162 LYS A CA 1
ATOM 1316 C C . LYS A 1 162 ? -1.818 -3.097 8.768 1.00 87.00 162 LYS A C 1
ATOM 1318 O O . LYS A 1 162 ? -1.195 -2.104 8.397 1.00 87.00 162 LYS A O 1
ATOM 1323 N N . PRO A 1 163 ? -3.135 -3.073 9.010 1.00 89.81 163 PRO A N 1
ATOM 1324 C CA . PRO A 1 163 ? -3.910 -1.879 8.731 1.00 89.81 163 PRO A CA 1
ATOM 1325 C C . PRO A 1 163 ? -3.618 -0.708 9.673 1.00 89.81 163 PRO A C 1
ATOM 1327 O O . PRO A 1 163 ? -3.364 -0.898 10.865 1.00 89.81 163 PRO A O 1
ATOM 1330 N N . GLY A 1 164 ? -3.717 0.503 9.133 1.00 90.44 164 GLY A N 1
ATOM 1331 C CA . GLY A 1 164 ? -3.703 1.744 9.896 1.00 90.44 164 GLY A CA 1
ATOM 1332 C C . GLY A 1 164 ? -5.036 2.041 10.592 1.00 90.44 164 GLY A C 1
ATOM 1333 O O . GLY A 1 164 ? -6.077 1.476 10.246 1.00 90.44 164 GLY A O 1
ATOM 1334 N N . TYR A 1 165 ? -5.007 2.925 11.590 1.00 90.88 165 TYR A N 1
ATOM 1335 C CA . TYR A 1 165 ? -6.174 3.295 12.399 1.00 90.88 165 TYR A CA 1
ATOM 1336 C C . TYR A 1 165 ? -5.982 4.624 13.159 1.00 90.88 165 TYR A C 1
ATOM 1338 O O . TYR A 1 165 ? -4.875 5.151 13.269 1.00 90.88 165 TYR A O 1
ATOM 1346 N N . ASP A 1 166 ? -7.078 5.155 13.713 1.00 86.88 166 ASP A N 1
ATOM 1347 C CA . ASP A 1 166 ? -7.115 6.369 14.555 1.00 86.88 166 ASP A CA 1
ATOM 1348 C C . ASP A 1 166 ? -6.555 7.654 13.905 1.00 86.88 166 ASP A C 1
ATOM 1350 O O . ASP A 1 166 ? -6.014 8.533 14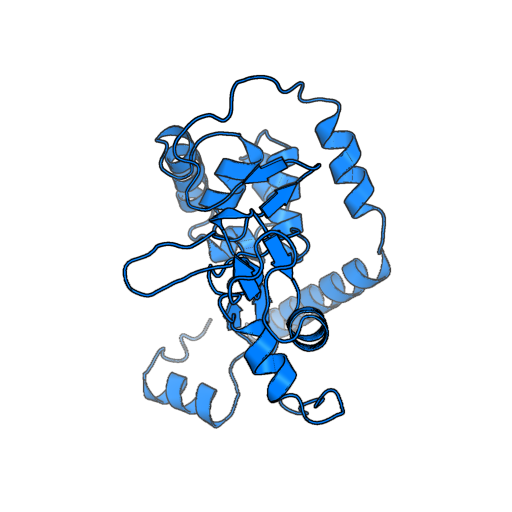.579 1.00 86.88 166 ASP A O 1
ATOM 1354 N N . GLY A 1 167 ? -6.703 7.816 12.589 1.00 73.94 167 GLY A N 1
ATOM 1355 C CA . GLY A 1 167 ? -6.555 9.127 11.954 1.00 73.94 167 GLY A CA 1
ATOM 1356 C C . GLY A 1 167 ? -7.569 10.133 12.521 1.00 73.94 167 GLY A C 1
ATOM 1357 O O . GLY A 1 167 ? -8.726 9.784 12.753 1.00 73.94 167 GLY A O 1
ATOM 1358 N N . LYS A 1 168 ? -7.170 11.398 12.726 1.00 68.31 168 LYS A N 1
ATOM 1359 C CA . LYS A 1 168 ? -8.084 12.523 13.029 1.00 68.31 168 LYS A CA 1
ATOM 1360 C C . LYS A 1 168 ? -7.613 13.809 12.341 1.00 68.31 168 LYS A C 1
ATOM 1362 O O . LYS A 1 168 ? -6.416 13.962 12.113 1.00 68.31 168 LYS A O 1
ATOM 1367 N N . PRO A 1 169 ? -8.492 14.773 12.016 1.00 62.97 169 PRO A N 1
ATOM 1368 C CA . PRO A 1 169 ? -8.058 16.101 11.580 1.00 62.97 169 PRO A CA 1
ATOM 1369 C C . PRO A 1 169 ? -7.109 16.741 12.609 1.00 62.97 169 PRO A C 1
ATOM 1371 O O . PRO A 1 169 ? -7.391 16.713 13.803 1.00 62.97 169 PRO A O 1
ATOM 1374 N N . GLY A 1 170 ? -5.978 17.288 12.152 1.00 60.03 170 GLY A N 1
ATOM 1375 C CA . GLY A 1 170 ? -4.905 17.780 13.032 1.00 60.03 170 GLY A CA 1
ATOM 1376 C C . GLY A 1 170 ? -3.992 16.686 13.601 1.00 60.03 170 GLY A C 1
ATOM 1377 O O . GLY A 1 170 ? -3.129 16.990 14.418 1.00 60.03 170 GLY A O 1
ATOM 1378 N N . TYR A 1 171 ? -4.171 15.431 13.171 1.00 64.44 171 TYR A N 1
ATOM 1379 C CA . TYR A 1 171 ? -3.433 14.273 13.661 1.00 64.44 171 TYR A CA 1
ATOM 1380 C C . TYR A 1 171 ? -3.115 13.247 12.556 1.00 64.44 171 TYR A C 1
ATOM 1382 O O . TYR A 1 171 ? -3.877 13.010 11.609 1.00 64.44 171 TYR A O 1
ATOM 1390 N N . ASP A 1 172 ? -1.953 12.617 12.653 1.00 65.44 172 ASP A N 1
ATOM 1391 C CA . ASP A 1 172 ? -1.433 11.665 11.667 1.00 65.44 172 ASP A CA 1
ATOM 1392 C C . ASP A 1 172 ? -1.931 10.226 11.855 1.00 65.44 172 ASP A C 1
ATOM 1394 O O . ASP A 1 172 ? -1.840 9.447 10.914 1.00 65.44 172 ASP A O 1
ATOM 1398 N N . GLY A 1 173 ? -2.569 9.896 12.982 1.00 78.44 173 GLY A N 1
ATOM 1399 C CA . GLY A 1 173 ? -3.067 8.542 13.247 1.00 78.44 173 GLY A CA 1
ATOM 1400 C C . GLY A 1 173 ? -1.950 7.498 13.264 1.00 78.44 173 GLY A C 1
ATOM 1401 O O . GLY A 1 173 ? -0.813 7.804 13.603 1.00 78.44 173 GLY A O 1
ATOM 1402 N N . VAL A 1 174 ? -2.281 6.247 12.950 1.00 82.94 174 VAL A N 1
ATOM 1403 C CA . VAL A 1 174 ? -1.308 5.165 12.751 1.00 82.94 174 VAL A CA 1
ATOM 1404 C C . VAL A 1 174 ? -1.440 4.687 11.317 1.00 82.94 174 VAL A C 1
ATOM 1406 O O . VAL A 1 174 ? -2.493 4.176 10.948 1.00 82.94 174 VAL A O 1
ATOM 1409 N N . TYR A 1 175 ? -0.398 4.843 10.503 1.00 85.31 175 TYR A N 1
ATOM 1410 C CA . TYR A 1 175 ? -0.387 4.291 9.148 1.00 85.31 175 TYR A CA 1
ATOM 1411 C C . TYR A 1 175 ? -0.259 2.772 9.161 1.00 85.31 175 TYR A C 1
ATOM 1413 O O . TYR A 1 175 ? 0.337 2.182 10.068 1.00 85.31 175 TYR A O 1
ATOM 1421 N N . GLY A 1 176 ? -0.807 2.146 8.122 1.00 82.75 176 GLY A N 1
ATOM 1422 C CA . GLY A 1 176 ? -0.571 0.732 7.896 1.00 82.75 176 GLY A CA 1
ATOM 1423 C C . GLY A 1 176 ? 0.887 0.457 7.538 1.00 82.75 176 GLY A C 1
ATOM 1424 O O . GLY A 1 176 ? 1.612 1.336 7.064 1.00 82.75 176 GLY A O 1
ATOM 1425 N N . LYS A 1 177 ? 1.322 -0.773 7.795 1.00 83.44 177 LYS A N 1
ATOM 1426 C CA . LYS A 1 177 ? 2.706 -1.210 7.589 1.00 83.44 177 LYS A CA 1
ATOM 1427 C C . LYS A 1 177 ? 2.737 -2.498 6.783 1.00 83.44 177 LYS A C 1
ATOM 1429 O O . LYS A 1 177 ? 1.998 -3.429 7.103 1.00 83.44 177 LYS A O 1
ATOM 1434 N N . ALA A 1 178 ? 3.610 -2.582 5.783 1.00 79.94 178 ALA A N 1
ATOM 1435 C CA . ALA A 1 178 ? 3.903 -3.857 5.140 1.00 79.94 178 ALA A CA 1
ATOM 1436 C C . ALA A 1 178 ? 4.518 -4.814 6.165 1.00 79.94 178 ALA A C 1
ATOM 1438 O O . ALA A 1 178 ? 5.370 -4.423 6.966 1.00 79.94 178 ALA A O 1
ATOM 1439 N N . ILE A 1 179 ? 4.090 -6.073 6.119 1.00 71.38 179 ILE A N 1
ATOM 1440 C CA . ILE A 1 179 ? 4.624 -7.160 6.929 1.00 71.38 179 ILE A CA 1
ATOM 1441 C C . ILE A 1 179 ? 5.420 -8.094 6.024 1.00 71.38 179 ILE A C 1
ATOM 1443 O O . ILE A 1 179 ? 4.887 -8.672 5.075 1.00 71.38 179 ILE A O 1
ATOM 1447 N N . ILE A 1 180 ? 6.689 -8.299 6.371 1.00 65.25 180 ILE A N 1
ATOM 1448 C CA . ILE A 1 180 ? 7.544 -9.325 5.768 1.00 65.25 180 ILE A CA 1
ATOM 1449 C C . ILE A 1 180 ? 8.237 -10.075 6.902 1.00 65.25 180 ILE A C 1
ATOM 1451 O O . ILE A 1 180 ? 8.959 -9.478 7.697 1.00 65.25 180 ILE A O 1
ATOM 1455 N N . ASP A 1 181 ? 8.018 -11.390 6.983 1.00 52.25 181 ASP A N 1
ATOM 1456 C CA . ASP A 1 181 ? 8.643 -12.263 7.991 1.00 52.25 181 ASP A CA 1
ATOM 1457 C C . ASP A 1 181 ? 8.466 -11.759 9.443 1.00 52.25 181 ASP A C 1
ATOM 1459 O O . ASP A 1 181 ? 9.383 -11.788 10.261 1.00 52.25 181 ASP A O 1
ATOM 1463 N N . GLY A 1 182 ? 7.277 -11.230 9.756 1.00 50.59 182 GLY A N 1
ATOM 1464 C CA . GLY A 1 182 ? 6.947 -10.697 11.082 1.00 50.59 182 GLY A CA 1
ATOM 1465 C C . GLY A 1 182 ? 7.560 -9.330 11.412 1.00 50.59 182 GLY A C 1
ATOM 1466 O O . GLY A 1 182 ? 7.370 -8.848 12.526 1.00 50.59 182 GLY A O 1
ATOM 1467 N N . LYS A 1 183 ? 8.270 -8.686 10.474 1.00 51.56 183 LYS A N 1
ATOM 1468 C CA . LYS A 1 183 ? 8.745 -7.303 10.616 1.00 51.56 183 LYS A CA 1
ATOM 1469 C C . LYS A 1 183 ? 7.792 -6.338 9.915 1.00 51.56 183 LYS A C 1
ATOM 1471 O O . LYS A 1 183 ? 7.439 -6.555 8.759 1.00 51.56 183 LYS A O 1
ATOM 1476 N N . GLU A 1 184 ? 7.394 -5.292 10.636 1.00 61.69 184 GLU A N 1
ATOM 1477 C CA . GLU A 1 184 ? 6.538 -4.205 10.156 1.00 61.69 184 GLU A CA 1
ATOM 1478 C C . GLU A 1 184 ? 7.406 -3.048 9.655 1.00 61.69 184 GLU A C 1
ATOM 1480 O O . GLU A 1 184 ? 8.312 -2.620 10.370 1.00 61.69 184 GLU A O 1
ATOM 1485 N N . VAL A 1 185 ? 7.115 -2.522 8.467 1.00 58.44 185 VAL A N 1
ATOM 1486 C CA . VAL A 1 185 ? 7.744 -1.301 7.943 1.00 58.44 185 VAL A CA 1
ATOM 1487 C C . VAL A 1 185 ? 6.675 -0.430 7.283 1.00 58.44 185 VAL A C 1
ATOM 1489 O O . VAL A 1 185 ? 5.840 -0.926 6.523 1.00 58.44 185 VAL A O 1
ATOM 1492 N N . GLY A 1 186 ? 6.672 0.860 7.600 1.00 57.03 186 GLY A N 1
ATOM 1493 C CA . GLY A 1 186 ? 5.704 1.839 7.111 1.00 57.03 186 GLY A CA 1
ATOM 1494 C C . GLY A 1 186 ? 6.339 3.151 6.661 1.00 57.03 186 GLY A C 1
ATOM 1495 O O . GLY A 1 186 ? 7.536 3.379 6.818 1.00 57.03 186 GLY A O 1
ATOM 1496 N N . LEU A 1 187 ? 5.485 4.032 6.137 1.00 48.97 187 LEU A N 1
ATOM 1497 C CA . LEU A 1 187 ? 5.827 5.340 5.558 1.00 48.97 187 LEU A CA 1
ATOM 1498 C C . LEU A 1 187 ? 6.624 6.276 6.493 1.00 48.97 187 LEU A C 1
ATOM 1500 O O . LEU A 1 187 ? 7.277 7.195 6.011 1.00 48.97 187 LEU A O 1
ATOM 1504 N N . GLU A 1 188 ? 6.578 6.050 7.809 1.00 50.47 188 GLU A N 1
ATOM 1505 C CA . GLU A 1 188 ? 7.141 6.939 8.838 1.00 50.47 188 GLU A CA 1
ATOM 1506 C C . GLU A 1 188 ? 8.396 6.391 9.533 1.00 50.47 188 GLU A C 1
ATOM 1508 O O . GLU A 1 188 ? 8.868 6.987 10.502 1.00 50.47 188 GLU A O 1
ATOM 1513 N N . ASP A 1 189 ? 8.957 5.264 9.085 1.00 50.16 189 ASP A N 1
ATOM 1514 C CA . ASP A 1 189 ? 10.148 4.695 9.725 1.00 50.16 189 ASP A CA 1
ATOM 1515 C C . ASP A 1 189 ? 11.418 5.486 9.317 1.00 50.16 189 ASP A C 1
ATOM 1517 O O . ASP A 1 189 ? 12.283 5.006 8.580 1.00 50.16 189 ASP A O 1
ATOM 1521 N N . GLU A 1 190 ? 11.529 6.736 9.785 1.00 37.75 190 GLU A N 1
ATOM 1522 C CA . GLU A 1 190 ? 12.727 7.578 9.652 1.00 37.75 190 GLU A CA 1
ATOM 1523 C C . GLU A 1 190 ? 13.800 7.270 10.710 1.00 37.75 190 GLU A C 1
ATOM 1525 O O . GLU A 1 190 ? 14.960 7.630 10.512 1.00 37.75 190 GLU A O 1
ATOM 1530 N N . GLU A 1 191 ? 13.501 6.521 11.778 1.00 37.50 191 GLU A N 1
ATOM 1531 C CA . GLU A 1 191 ? 14.505 6.177 12.791 1.00 37.50 191 GLU A CA 1
ATOM 1532 C C . GLU A 1 191 ? 14.438 4.721 13.289 1.00 37.50 191 GLU A C 1
ATOM 1534 O O . GLU A 1 191 ? 13.455 4.265 13.865 1.00 37.50 191 GLU A O 1
ATOM 1539 N N . LYS A 1 192 ? 15.594 4.048 13.151 1.00 34.88 192 LYS A N 1
ATOM 1540 C CA . LYS A 1 192 ? 16.033 2.782 13.776 1.00 34.88 192 LYS A CA 1
ATOM 1541 C C . LYS A 1 192 ? 15.425 1.471 13.254 1.00 34.88 192 LYS A C 1
ATOM 1543 O O . LYS A 1 192 ? 14.759 0.748 13.987 1.00 34.88 192 LYS A O 1
ATOM 1548 N N . ILE A 1 193 ? 15.885 1.026 12.082 1.00 36.28 193 ILE A N 1
ATOM 1549 C CA . ILE A 1 193 ? 16.141 -0.413 11.893 1.00 36.28 193 ILE A CA 1
ATOM 1550 C C . ILE A 1 193 ? 17.591 -0.667 12.314 1.00 36.28 193 ILE A C 1
ATOM 1552 O O . ILE A 1 193 ? 18.534 -0.467 11.553 1.00 36.28 193 ILE A O 1
ATOM 1556 N N . GLY A 1 194 ? 17.760 -1.034 13.586 1.00 32.31 194 GLY A N 1
ATOM 1557 C CA . GLY A 1 194 ? 19.025 -1.524 14.120 1.00 32.31 194 GLY A CA 1
ATOM 1558 C C . GLY A 1 194 ? 19.486 -2.769 13.362 1.00 32.31 194 GLY A C 1
ATOM 1559 O O . GLY A 1 194 ? 18.699 -3.660 13.037 1.00 32.31 194 GLY A O 1
ATOM 1560 N N . SER A 1 195 ? 20.777 -2.779 13.057 1.00 33.28 195 SER A N 1
ATOM 1561 C CA . SER A 1 195 ? 21.535 -3.860 12.443 1.00 33.28 195 SER A CA 1
ATOM 1562 C C . SER A 1 195 ? 21.421 -5.149 13.250 1.00 33.28 195 SER A C 1
ATOM 1564 O O . SER A 1 195 ? 22.056 -5.236 14.286 1.00 33.28 195 SER A O 1
ATOM 1566 N N . ASP A 1 196 ? 20.669 -6.138 12.772 1.00 36.25 196 ASP A N 1
ATOM 1567 C CA . ASP A 1 196 ? 20.805 -7.537 13.206 1.00 36.25 196 ASP A CA 1
ATOM 1568 C C . ASP A 1 196 ? 20.095 -8.453 12.209 1.00 36.25 196 ASP A C 1
ATOM 1570 O O . ASP A 1 196 ? 18.944 -8.833 12.418 1.00 36.25 196 ASP A O 1
ATOM 1574 N N . LEU A 1 197 ? 20.722 -8.769 11.067 1.00 39.97 197 LEU A N 1
ATOM 1575 C CA . LEU A 1 197 ? 20.124 -9.684 10.086 1.00 39.97 197 LEU A CA 1
ATOM 1576 C C . LEU A 1 197 ? 21.170 -10.551 9.369 1.00 39.97 197 LEU A C 1
ATOM 1578 O O . LEU A 1 197 ? 21.917 -10.073 8.515 1.00 39.97 197 LEU A O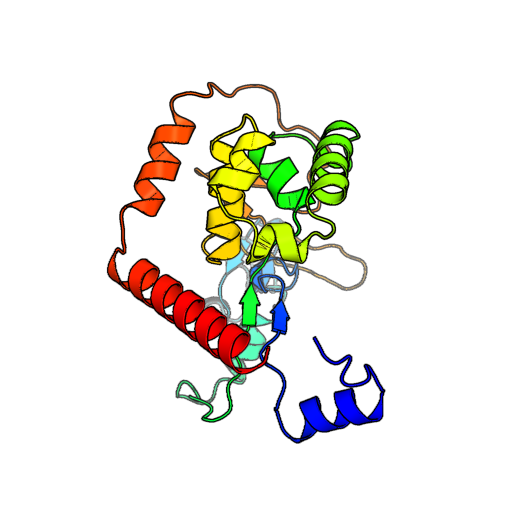 1
ATOM 1582 N N . ASN A 1 198 ? 21.143 -11.857 9.652 1.00 35.47 198 ASN A N 1
ATOM 1583 C CA . ASN A 1 198 ? 21.811 -12.886 8.853 1.00 35.47 198 ASN A CA 1
ATOM 1584 C C . ASN A 1 198 ? 21.014 -13.157 7.558 1.00 35.47 198 ASN A C 1
ATOM 1586 O O . ASN A 1 198 ? 19.805 -13.382 7.587 1.00 35.47 198 ASN A O 1
ATOM 1590 N N . LYS A 1 199 ? 21.693 -13.114 6.403 1.00 39.00 199 LYS A N 1
ATOM 1591 C CA . LYS A 1 199 ? 21.092 -13.150 5.050 1.00 39.00 199 LYS A CA 1
ATOM 1592 C C . LYS A 1 199 ? 20.530 -14.518 4.617 1.00 39.00 199 LYS A C 1
ATOM 1594 O O . LYS A 1 199 ? 19.667 -14.556 3.747 1.00 39.00 199 LYS A O 1
ATOM 1599 N N . SER A 1 200 ? 21.009 -15.630 5.182 1.00 31.91 200 SER A N 1
ATOM 1600 C CA . SER A 1 200 ? 20.773 -16.986 4.646 1.00 31.91 200 SER A CA 1
ATOM 1601 C C . SER A 1 200 ? 19.463 -17.650 5.092 1.00 31.91 200 SER A C 1
ATOM 1603 O O . SER A 1 200 ? 18.938 -18.498 4.374 1.00 31.91 200 SER A O 1
ATOM 1605 N N . GLU A 1 201 ? 18.916 -17.277 6.250 1.00 35.97 201 GLU A N 1
ATOM 1606 C CA . GLU A 1 201 ? 17.663 -17.849 6.773 1.00 35.97 201 GLU A CA 1
ATOM 1607 C C . GLU A 1 201 ? 16.421 -17.209 6.135 1.00 35.97 201 GLU A C 1
ATOM 1609 O O . GLU A 1 201 ? 15.390 -17.863 5.989 1.00 35.97 201 GLU A O 1
ATOM 1614 N N . LYS A 1 202 ? 16.541 -15.958 5.671 1.00 40.09 202 LYS A N 1
ATOM 1615 C CA . LYS A 1 202 ? 15.442 -15.185 5.074 1.00 40.09 202 LYS A CA 1
ATOM 1616 C C . LYS A 1 202 ? 15.057 -15.629 3.667 1.00 40.09 202 LYS A C 1
ATOM 1618 O O . LYS A 1 202 ? 13.876 -15.824 3.403 1.00 40.09 202 LYS A O 1
ATOM 1623 N N . SER A 1 203 ? 16.051 -15.823 2.793 1.00 36.41 203 SER A N 1
ATOM 1624 C CA . SER A 1 203 ? 15.841 -16.275 1.405 1.00 36.41 203 SER A CA 1
ATOM 1625 C C . SER A 1 203 ? 15.082 -17.618 1.374 1.00 36.41 203 SER A C 1
ATOM 1627 O O . SER A 1 203 ? 14.102 -17.779 0.653 1.00 36.41 203 SER A O 1
ATOM 1629 N N . LYS A 1 204 ? 15.390 -18.537 2.304 1.00 37.16 204 LYS A N 1
ATOM 1630 C CA . LYS A 1 204 ? 14.714 -19.844 2.413 1.00 37.16 204 LYS A CA 1
ATOM 1631 C C . LYS A 1 204 ? 13.223 -19.776 2.777 1.00 37.16 204 LYS A C 1
ATOM 1633 O O . LYS A 1 204 ? 12.475 -20.674 2.400 1.00 37.16 204 LYS A O 1
ATOM 1638 N N . LYS A 1 205 ? 12.783 -18.757 3.522 1.00 39.97 205 LYS A N 1
ATOM 1639 C CA . LYS A 1 205 ? 11.409 -18.649 4.051 1.00 39.97 205 LYS A CA 1
ATOM 1640 C C . LYS A 1 205 ? 10.487 -17.819 3.154 1.00 39.97 205 LYS A C 1
ATOM 1642 O O . LYS A 1 205 ? 9.291 -18.080 3.083 1.00 39.97 205 LYS A O 1
ATOM 1647 N N . VAL A 1 206 ? 11.037 -16.862 2.413 1.00 37.97 206 VAL A N 1
ATOM 1648 C CA . VAL A 1 206 ? 10.298 -16.173 1.344 1.00 37.97 206 VAL A CA 1
ATOM 1649 C C . VAL A 1 206 ? 10.089 -17.111 0.151 1.00 37.97 206 VAL A C 1
ATOM 1651 O O . VAL A 1 206 ? 8.981 -17.193 -0.379 1.00 37.97 206 VAL A O 1
ATOM 1654 N N . SER A 1 207 ? 11.087 -17.939 -0.172 1.00 38.31 207 SER A N 1
ATOM 1655 C CA . SER A 1 207 ? 10.948 -19.028 -1.145 1.00 38.31 207 SER A CA 1
ATOM 1656 C C . SER A 1 207 ? 9.856 -20.055 -0.778 1.00 38.31 207 SER A C 1
ATOM 1658 O O . SER A 1 207 ? 9.222 -20.603 -1.676 1.00 38.31 207 SER A O 1
ATOM 1660 N N . SER A 1 208 ? 9.562 -20.291 0.512 1.00 36.06 208 SER A N 1
ATOM 1661 C CA . SER A 1 208 ? 8.474 -21.197 0.927 1.00 36.06 208 SER A CA 1
ATOM 1662 C C . SER A 1 208 ? 7.073 -20.566 0.874 1.00 36.06 208 SER A C 1
ATOM 1664 O O . SER A 1 208 ? 6.103 -21.284 0.646 1.00 36.06 208 SER A O 1
ATOM 1666 N N . LEU A 1 209 ? 6.947 -19.237 0.999 1.00 36.16 209 LEU A N 1
ATOM 1667 C CA . LEU A 1 209 ? 5.682 -18.503 0.799 1.00 36.16 209 LEU A CA 1
ATOM 1668 C C . LEU A 1 209 ? 5.215 -18.519 -0.669 1.00 36.16 209 LEU A C 1
ATOM 1670 O O . LEU A 1 209 ? 4.021 -18.408 -0.942 1.00 36.16 209 LEU A O 1
ATOM 1674 N N . LEU A 1 210 ? 6.147 -18.689 -1.610 1.00 38.16 210 LEU A N 1
ATOM 1675 C CA . LEU A 1 210 ? 5.878 -18.787 -3.048 1.00 38.16 210 LEU A CA 1
ATOM 1676 C C . LEU A 1 210 ? 5.466 -20.199 -3.503 1.00 38.16 210 LEU A C 1
ATOM 1678 O O . LEU A 1 210 ? 4.970 -20.349 -4.616 1.00 38.16 210 LEU A O 1
ATOM 1682 N N . ALA A 1 211 ? 5.634 -21.226 -2.662 1.00 34.69 211 ALA A N 1
ATOM 1683 C CA . ALA A 1 211 ? 5.451 -22.630 -3.046 1.00 34.69 211 ALA A CA 1
ATOM 1684 C C . ALA A 1 211 ? 3.983 -23.072 -3.237 1.00 34.69 211 ALA A C 1
ATOM 1686 O O . ALA A 1 211 ? 3.741 -24.208 -3.630 1.00 34.69 211 ALA A O 1
ATOM 1687 N N . ASN A 1 212 ? 3.002 -22.191 -3.014 1.00 40.44 212 ASN A N 1
ATOM 1688 C CA . ASN A 1 212 ? 1.583 -22.494 -3.206 1.00 40.44 212 ASN A CA 1
ATOM 1689 C C . ASN A 1 212 ? 0.970 -21.619 -4.311 1.00 40.44 212 ASN A C 1
ATOM 1691 O O . ASN A 1 212 ? 0.474 -20.529 -4.026 1.00 40.44 212 ASN A O 1
ATOM 1695 N N . ASN A 1 213 ? 1.034 -22.102 -5.559 1.00 41.38 213 ASN A N 1
ATOM 1696 C CA . ASN A 1 213 ? -0.025 -22.059 -6.591 1.00 41.38 213 ASN A CA 1
ATOM 1697 C C . ASN A 1 213 ? 0.563 -22.088 -8.009 1.00 41.38 213 ASN A C 1
ATOM 1699 O O . ASN A 1 213 ? 0.732 -21.051 -8.657 1.00 41.38 213 ASN A O 1
ATOM 1703 N N . GLU A 1 214 ? 0.786 -23.298 -8.524 1.00 37.09 214 GLU A N 1
ATOM 1704 C CA . GLU A 1 214 ? 1.112 -23.535 -9.938 1.00 37.09 214 GLU A CA 1
ATOM 1705 C C . GLU A 1 214 ? -0.041 -23.115 -10.875 1.00 37.09 214 GLU A C 1
ATOM 1707 O O . GLU A 1 214 ? 0.192 -22.713 -12.014 1.00 37.09 214 GLU A O 1
ATOM 1712 N N . GLU A 1 215 ? -1.280 -23.110 -10.375 1.00 37.16 215 GLU A N 1
ATOM 1713 C CA . GLU A 1 215 ? -2.490 -22.809 -11.149 1.00 37.16 215 GLU A CA 1
ATOM 1714 C C . GLU A 1 215 ? -2.647 -21.302 -11.455 1.00 37.16 215 GLU A C 1
ATOM 1716 O O . GLU A 1 215 ? -2.911 -20.925 -12.596 1.00 37.16 215 GLU A O 1
ATOM 1721 N N . PHE A 1 216 ? -2.353 -20.419 -10.487 1.00 35.88 216 PHE A N 1
ATOM 1722 C CA . PHE A 1 216 ? -2.404 -18.956 -10.674 1.00 35.88 216 PHE A CA 1
ATOM 1723 C C . PHE A 1 216 ? -1.244 -18.436 -11.538 1.00 35.88 216 PHE A C 1
ATOM 1725 O O . PHE A 1 216 ? -1.427 -17.575 -12.400 1.00 35.88 216 PHE A O 1
ATOM 1732 N N . ALA A 1 217 ? -0.043 -18.998 -11.361 1.00 35.62 217 ALA A N 1
ATOM 1733 C CA . ALA A 1 217 ? 1.103 -18.684 -12.211 1.00 35.62 217 ALA A CA 1
ATOM 1734 C C . ALA A 1 217 ? 0.844 -19.088 -13.675 1.00 35.62 217 ALA A C 1
ATOM 1736 O O . ALA A 1 217 ? 1.183 -18.336 -14.592 1.00 35.62 217 ALA A O 1
ATOM 1737 N N . ALA A 1 218 ? 0.188 -20.230 -13.908 1.00 36.38 218 ALA A N 1
ATOM 1738 C CA . ALA A 1 218 ? -0.218 -20.661 -15.244 1.00 36.38 218 ALA A CA 1
ATOM 1739 C C . ALA A 1 218 ? -1.258 -19.715 -15.876 1.00 36.38 218 ALA A C 1
ATOM 1741 O O . ALA A 1 218 ? -1.171 -19.419 -17.073 1.00 36.38 218 ALA A O 1
ATOM 1742 N N . GLU A 1 219 ? -2.194 -19.184 -15.086 1.00 36.72 219 GLU A N 1
ATOM 1743 C CA . GLU A 1 219 ? -3.213 -18.230 -15.539 1.00 36.72 219 GLU A CA 1
ATOM 1744 C C . GLU A 1 219 ? -2.610 -16.870 -15.935 1.00 36.72 219 GLU A C 1
ATOM 1746 O O . GLU A 1 219 ? -2.883 -16.356 -17.026 1.00 36.72 219 GLU A O 1
ATOM 1751 N N . VAL A 1 220 ? -1.695 -16.334 -15.119 1.00 33.16 220 VAL A N 1
ATOM 1752 C CA . VAL A 1 220 ? -0.969 -15.082 -15.400 1.00 33.16 220 VAL A CA 1
ATOM 1753 C C . VAL A 1 220 ? -0.044 -15.240 -16.609 1.00 33.16 220 VAL A C 1
ATOM 1755 O O . VAL A 1 220 ? -0.021 -14.378 -17.490 1.00 33.16 220 VAL A O 1
ATOM 1758 N N . VAL A 1 221 ? 0.669 -16.364 -16.727 1.00 38.44 221 VAL A N 1
ATOM 1759 C CA . VAL A 1 221 ? 1.505 -16.664 -17.902 1.00 38.44 221 VAL A CA 1
ATOM 1760 C C . VAL A 1 221 ? 0.655 -16.778 -19.170 1.00 38.44 221 VAL A C 1
ATOM 1762 O O . VAL A 1 221 ? 1.061 -16.273 -20.220 1.00 38.44 221 VAL A O 1
ATOM 1765 N N . ASN A 1 222 ? -0.534 -17.378 -19.097 1.00 39.81 222 ASN A N 1
ATOM 1766 C CA . ASN A 1 222 ? -1.462 -17.439 -20.226 1.00 39.81 222 ASN A CA 1
ATOM 1767 C C . ASN A 1 222 ? -2.029 -16.059 -20.587 1.00 39.81 222 ASN A C 1
ATOM 1769 O O . ASN A 1 222 ? -2.106 -15.737 -21.774 1.00 39.81 222 ASN A O 1
ATOM 1773 N N . MET A 1 223 ? -2.334 -15.202 -19.611 1.00 36.72 223 MET A N 1
ATOM 1774 C CA . MET A 1 223 ? -2.730 -13.810 -19.861 1.00 36.72 223 MET A CA 1
ATOM 1775 C C . MET A 1 223 ? -1.605 -12.984 -20.496 1.00 36.72 223 MET A C 1
ATOM 1777 O O . MET A 1 223 ? -1.855 -12.250 -21.453 1.00 36.72 223 MET A O 1
ATOM 1781 N N . VAL A 1 224 ? -0.360 -13.134 -20.036 1.00 37.16 224 VAL A N 1
ATOM 1782 C CA . VAL A 1 224 ? 0.812 -12.452 -20.611 1.00 37.16 224 VAL A CA 1
ATOM 1783 C C . VAL A 1 224 ? 1.099 -12.952 -22.028 1.00 37.16 224 VAL A C 1
ATOM 1785 O O . VAL A 1 224 ? 1.401 -12.149 -22.911 1.00 37.16 224 VAL A O 1
ATOM 1788 N N . LYS A 1 225 ? 0.950 -14.255 -22.296 1.00 40.97 225 LYS A N 1
ATOM 1789 C CA . LYS A 1 225 ? 1.052 -14.818 -23.654 1.00 40.97 225 LYS A CA 1
ATOM 1790 C C . LYS A 1 225 ? -0.052 -14.290 -24.569 1.00 40.97 225 LYS A C 1
ATOM 1792 O O . LYS A 1 225 ? 0.253 -13.869 -25.679 1.00 40.97 225 LYS A O 1
ATOM 1797 N N . LYS A 1 226 ? -1.296 -14.226 -24.087 1.00 40.28 226 LYS A N 1
ATOM 1798 C CA . LYS A 1 226 ? -2.446 -13.695 -24.835 1.00 40.28 226 LYS A CA 1
ATOM 1799 C C . LYS A 1 226 ? -2.291 -12.198 -25.122 1.00 40.28 226 LYS A C 1
ATOM 1801 O O . LYS A 1 226 ? -2.552 -11.766 -26.238 1.00 40.28 226 LYS A O 1
ATOM 1806 N N . SER A 1 227 ? -1.773 -11.430 -24.162 1.00 34.56 227 SER A N 1
ATOM 1807 C CA . SER A 1 227 ? -1.405 -10.018 -24.333 1.00 34.56 227 SER A CA 1
ATOM 1808 C C . SER A 1 227 ? -0.273 -9.840 -25.354 1.00 34.56 227 SER A C 1
ATOM 1810 O O . SER A 1 227 ? -0.378 -9.006 -26.249 1.00 34.56 227 SER A O 1
ATOM 1812 N N . ARG A 1 228 ? 0.764 -10.691 -25.317 1.00 42.16 228 ARG A N 1
ATOM 1813 C CA . ARG A 1 228 ? 1.848 -10.705 -26.318 1.00 42.16 228 ARG A CA 1
ATOM 1814 C C . ARG A 1 228 ? 1.371 -11.112 -27.715 1.00 42.16 228 ARG A C 1
ATOM 1816 O O . ARG A 1 228 ? 1.870 -10.571 -28.695 1.00 42.16 228 ARG A O 1
ATOM 1823 N N . GLU A 1 229 ? 0.423 -12.038 -27.838 1.00 42.28 229 GLU A N 1
ATOM 1824 C CA . GLU A 1 229 ? -0.198 -12.391 -29.125 1.00 42.28 229 GLU A CA 1
ATOM 1825 C C . GLU A 1 229 ? -1.100 -11.278 -29.663 1.00 42.28 229 GLU A C 1
ATOM 1827 O O . GLU A 1 229 ? -1.073 -11.000 -30.861 1.00 42.28 229 GLU A O 1
ATOM 1832 N N . LEU A 1 230 ? -1.853 -10.604 -28.790 1.00 37.53 230 LEU A N 1
ATOM 1833 C CA . LEU A 1 230 ? -2.625 -9.407 -29.132 1.00 37.53 230 LEU A CA 1
ATOM 1834 C C . LEU A 1 230 ? -1.703 -8.275 -29.600 1.00 37.53 230 LEU A C 1
ATOM 1836 O O . LEU A 1 230 ? -1.965 -7.669 -30.633 1.00 37.53 230 LEU A O 1
ATOM 1840 N N . GLN A 1 231 ? -0.578 -8.057 -28.917 1.00 37.59 231 GLN A N 1
ATOM 1841 C CA . GLN A 1 231 ? 0.444 -7.094 -29.330 1.00 37.59 231 GLN A CA 1
ATOM 1842 C C . GLN A 1 231 ? 1.100 -7.479 -30.665 1.00 37.59 231 GLN A C 1
ATOM 1844 O O . GLN A 1 231 ? 1.296 -6.609 -31.502 1.00 37.59 231 GLN A O 1
ATOM 1849 N N . LYS A 1 232 ? 1.375 -8.767 -30.918 1.00 41.12 232 LYS A N 1
ATOM 1850 C CA . LYS A 1 232 ? 1.925 -9.254 -32.200 1.00 41.12 232 LYS A CA 1
ATOM 1851 C C . LYS A 1 232 ? 0.947 -9.197 -33.377 1.00 41.12 232 LYS A C 1
ATOM 1853 O O . LYS A 1 232 ? 1.400 -9.227 -34.508 1.00 41.12 232 LYS A O 1
ATOM 1858 N N . LYS A 1 233 ? -0.368 -9.167 -33.136 1.00 36.62 233 LYS A N 1
ATOM 1859 C CA . LYS A 1 233 ? -1.393 -8.976 -34.184 1.00 36.62 233 LYS A CA 1
ATOM 1860 C C . LYS A 1 233 ? -1.692 -7.499 -34.470 1.00 36.62 233 LYS A C 1
ATOM 1862 O O . LYS A 1 233 ? -2.384 -7.198 -35.437 1.00 36.62 233 LYS A O 1
ATOM 1867 N N . LEU A 1 234 ? -1.204 -6.597 -33.619 1.00 35.69 234 LEU A N 1
ATOM 1868 C CA . LEU A 1 234 ? -1.380 -5.144 -33.713 1.00 35.69 234 LEU A CA 1
ATOM 1869 C C . LEU A 1 234 ? -0.099 -4.415 -34.186 1.00 35.69 234 LEU A C 1
ATOM 1871 O O . LEU A 1 234 ? -0.087 -3.182 -34.233 1.00 35.69 234 LEU A O 1
ATOM 1875 N N . PHE A 1 235 ? 0.943 -5.167 -34.570 1.00 40.06 235 PHE A N 1
ATOM 1876 C CA . PHE A 1 235 ? 2.196 -4.732 -35.209 1.00 40.06 235 PHE A CA 1
ATOM 1877 C C . PHE A 1 235 ? 2.538 -5.649 -36.383 1.00 40.06 235 PHE A C 1
ATOM 1879 O O . PHE A 1 235 ? 3.359 -5.211 -37.218 1.00 40.06 235 PHE A O 1
#

Radius of gyration: 20.95 Å; chains: 1; bounding box: 49×41×64 Å